Protein AF-A0A6A6NBY1-F1 (afdb_monomer)

Radius of gyration: 22.04 Å; Cα contacts (8 Å, |Δi|>4): 218; chains: 1; bounding box: 54×47×71 Å

Foldseek 3Di:
DDDPPDWDFPDDDLPAWTATPVRDIDGDPADSDDDDADCPPQKDKDKDQLDVVVSKIKMKIAGPPDDPPDDFAEDEDEDDDLQADDDCPYRVNNNVLVVCCVVRNHIYIYIDWHGPDVDDPPRRVVRSVSVVVSVVVVVVVVVPPDDDDDDDDDPPDPPPPPDDPCPSVVVVCPPNVVVVVVPVPPPDDDDDDDDDDDDD

Structure (mmCIF, N/CA/C/O backbone):
data_AF-A0A6A6NBY1-F1
#
_entry.id   AF-A0A6A6NBY1-F1
#
loop_
_atom_site.group_PDB
_atom_site.id
_atom_site.type_symbol
_atom_site.label_atom_id
_atom_site.label_alt_id
_atom_site.label_comp_id
_atom_site.label_asym_id
_atom_site.label_entity_id
_atom_site.label_seq_id
_atom_site.pdbx_PDB_ins_code
_atom_site.Cartn_x
_atom_site.Cartn_y
_atom_site.Cartn_z
_atom_site.occupancy
_atom_site.B_iso_or_equiv
_atom_site.auth_seq_id
_atom_site.auth_comp_id
_atom_site.auth_asym_id
_atom_site.auth_atom_id
_atom_site.pdbx_PDB_model_num
ATOM 1 N N . MET A 1 1 ? 34.344 -0.432 -30.408 1.00 43.75 1 MET A N 1
ATOM 2 C CA . MET A 1 1 ? 33.601 0.377 -29.421 1.00 43.75 1 MET A CA 1
ATOM 3 C C . MET A 1 1 ? 32.127 0.223 -29.745 1.00 43.75 1 MET A C 1
ATOM 5 O O . MET A 1 1 ? 31.709 0.681 -30.798 1.00 43.75 1 MET A O 1
ATOM 9 N N . SER A 1 2 ? 31.372 -0.535 -28.949 1.00 57.12 2 SER A N 1
ATOM 10 C CA . SER A 1 2 ? 29.931 -0.699 -29.166 1.00 57.12 2 SER A CA 1
ATOM 11 C C . SER A 1 2 ? 29.234 0.597 -28.764 1.00 57.12 2 SER A C 1
ATOM 13 O O . SER A 1 2 ? 29.232 0.946 -27.585 1.00 57.12 2 SER A O 1
ATOM 15 N N . HIS A 1 3 ? 28.669 1.327 -29.723 1.00 57.44 3 HIS A N 1
ATOM 16 C CA . HIS A 1 3 ? 27.740 2.405 -29.406 1.00 57.44 3 HIS A CA 1
ATOM 17 C C . HIS A 1 3 ? 26.515 1.780 -28.734 1.00 57.44 3 HIS A C 1
ATOM 19 O O . HIS A 1 3 ? 25.719 1.121 -29.400 1.00 57.44 3 HIS A O 1
ATOM 25 N N . SER A 1 4 ? 26.386 1.922 -27.412 1.00 68.44 4 SER A N 1
ATOM 26 C CA . SER A 1 4 ? 25.133 1.593 -26.738 1.00 68.44 4 SER A CA 1
ATOM 27 C C . SER A 1 4 ? 24.089 2.579 -27.249 1.00 68.44 4 SER A C 1
ATOM 29 O O . SER A 1 4 ? 24.208 3.783 -27.007 1.00 68.44 4 SER A O 1
ATOM 31 N N . ALA A 1 5 ? 23.118 2.085 -28.013 1.00 81.50 5 ALA A N 1
ATOM 32 C CA . ALA A 1 5 ? 21.982 2.888 -28.436 1.00 81.50 5 ALA A CA 1
ATOM 33 C C . ALA A 1 5 ? 21.302 3.504 -27.204 1.00 81.50 5 ALA A C 1
ATOM 35 O O . ALA A 1 5 ? 21.263 2.883 -26.139 1.00 81.50 5 ALA A O 1
ATOM 36 N N . THR A 1 6 ? 20.785 4.723 -27.343 1.00 88.19 6 THR A N 1
ATOM 37 C CA . THR A 1 6 ? 19.960 5.347 -26.308 1.00 88.19 6 THR A CA 1
ATOM 38 C C . THR A 1 6 ? 18.791 4.420 -25.957 1.00 88.19 6 THR A C 1
ATOM 40 O O . THR A 1 6 ? 18.143 3.915 -26.881 1.00 88.19 6 THR A O 1
ATOM 43 N N . PRO A 1 7 ? 18.514 4.178 -24.660 1.00 92.12 7 PRO A N 1
ATOM 44 C CA . PRO A 1 7 ? 17.400 3.329 -24.262 1.00 92.12 7 PRO A CA 1
ATOM 45 C C . PRO A 1 7 ? 16.083 3.854 -24.836 1.00 92.12 7 PRO A C 1
ATOM 47 O O . PRO A 1 7 ? 15.804 5.052 -24.769 1.00 92.12 7 PRO A O 1
ATOM 50 N N . TYR A 1 8 ? 15.278 2.960 -25.404 1.00 91.81 8 TYR A N 1
ATOM 51 C CA . TYR A 1 8 ? 13.946 3.278 -25.918 1.00 91.81 8 TYR A CA 1
ATOM 52 C C . TYR A 1 8 ? 12.876 2.563 -25.095 1.00 91.81 8 TYR A C 1
ATOM 54 O O . TYR A 1 8 ? 13.148 1.543 -24.464 1.00 91.81 8 TYR A O 1
ATOM 62 N N . GLU A 1 9 ? 11.667 3.116 -25.065 1.00 93.38 9 GLU A N 1
ATOM 63 C CA . GLU A 1 9 ? 10.538 2.525 -24.345 1.00 93.38 9 GLU A CA 1
ATOM 64 C C . GLU A 1 9 ? 10.135 1.195 -25.002 1.00 93.38 9 GLU A C 1
ATOM 66 O O . GLU A 1 9 ? 9.876 1.144 -26.205 1.00 93.38 9 GLU A O 1
ATOM 71 N N . VAL A 1 10 ? 10.115 0.116 -24.217 1.00 92.38 10 VAL A N 1
ATOM 72 C CA . VAL A 1 10 ? 9.702 -1.227 -24.661 1.00 92.38 10 VAL A CA 1
ATOM 73 C C . VAL A 1 10 ? 8.326 -1.622 -24.139 1.00 92.38 10 VAL A C 1
ATOM 75 O O . VAL A 1 10 ? 7.684 -2.486 -24.731 1.00 92.38 10 VAL A O 1
ATOM 78 N N . ASP A 1 11 ? 7.880 -1.013 -23.039 1.00 87.44 11 ASP A N 1
ATOM 79 C CA . ASP A 1 11 ? 6.545 -1.220 -22.484 1.00 87.44 11 ASP A CA 1
ATOM 80 C C . ASP A 1 11 ? 6.081 0.021 -21.710 1.00 87.44 11 ASP A C 1
ATOM 82 O O . ASP A 1 11 ? 6.882 0.745 -21.110 1.00 87.44 11 ASP A O 1
ATOM 86 N N . GLU A 1 12 ? 4.771 0.231 -21.701 1.00 88.88 12 GLU A N 1
ATOM 87 C CA . GLU A 1 12 ? 4.082 1.368 -21.098 1.00 88.88 12 GLU A CA 1
ATOM 88 C C . GLU A 1 12 ? 2.825 0.835 -20.410 1.00 88.88 12 GLU A C 1
ATOM 90 O O . GLU A 1 12 ? 2.031 0.100 -21.001 1.00 88.88 12 GLU A O 1
ATOM 95 N N . CYS A 1 13 ? 2.623 1.203 -19.149 1.00 79.50 13 CYS A N 1
ATOM 96 C CA . CYS A 1 13 ? 1.404 0.873 -18.434 1.00 79.50 13 CYS A CA 1
ATOM 97 C C . CYS A 1 13 ? 0.726 2.130 -17.888 1.00 79.50 13 CYS A C 1
ATOM 99 O O . CYS A 1 13 ? 1.043 2.621 -16.800 1.00 79.50 13 CYS A O 1
ATOM 101 N N . ARG A 1 14 ? -0.308 2.571 -18.617 1.00 75.81 14 ARG A N 1
ATOM 102 C CA . ARG A 1 14 ? -1.330 3.533 -18.170 1.00 75.81 14 ARG A CA 1
ATOM 103 C C . ARG A 1 14 ? -0.777 4.910 -17.784 1.00 75.81 14 ARG A C 1
ATOM 105 O O . ARG A 1 14 ? -1.356 5.580 -16.946 1.00 75.81 14 ARG A O 1
ATOM 112 N N . GLY A 1 15 ? 0.327 5.346 -18.356 1.00 84.19 15 GLY A N 1
ATOM 113 C CA . GLY A 1 15 ? 1.022 6.596 -18.060 1.00 84.19 15 GLY A CA 1
ATOM 114 C C . GLY A 1 15 ? 1.779 6.618 -16.730 1.00 84.19 15 GLY A C 1
ATOM 115 O O . GLY A 1 15 ? 2.273 7.676 -16.349 1.00 84.19 15 GLY A O 1
ATOM 116 N N . VAL A 1 16 ? 1.865 5.497 -16.004 1.00 86.06 16 VAL A N 1
ATOM 117 C CA . VAL A 1 16 ? 2.428 5.455 -14.636 1.00 86.06 16 VAL A CA 1
ATOM 118 C C . VAL A 1 16 ? 3.640 4.549 -14.485 1.00 86.06 16 VAL A C 1
ATOM 120 O O . VAL A 1 16 ? 4.320 4.619 -13.462 1.00 86.06 16 VAL A O 1
ATOM 123 N N . LEU A 1 17 ? 3.929 3.726 -15.487 1.00 88.75 17 LEU A N 1
ATOM 124 C CA . LEU A 1 17 ? 5.100 2.864 -15.526 1.00 88.75 17 LEU A CA 1
ATOM 125 C C . LEU A 1 17 ? 5.601 2.785 -16.963 1.00 88.75 17 LEU A C 1
ATOM 127 O O . LEU A 1 17 ? 4.833 2.458 -17.863 1.00 88.75 17 LEU A O 1
ATOM 131 N N . ARG A 1 18 ? 6.892 3.036 -17.153 1.00 91.50 18 ARG A N 1
ATOM 132 C CA . ARG A 1 18 ? 7.597 2.817 -18.417 1.00 91.50 18 ARG A CA 1
ATOM 133 C C . ARG A 1 18 ? 8.768 1.890 -18.176 1.00 91.50 18 ARG A C 1
ATOM 135 O O . ARG A 1 18 ? 9.491 2.063 -17.194 1.00 91.50 18 ARG A O 1
ATOM 142 N N . VAL A 1 19 ? 8.952 0.937 -19.077 1.00 89.94 19 VAL A N 1
ATOM 143 C CA . VAL A 1 19 ? 10.106 0.038 -19.096 1.00 89.94 19 VAL A CA 1
ATOM 144 C C . VAL A 1 19 ? 10.932 0.371 -20.327 1.00 89.94 19 VAL A C 1
ATOM 146 O O . VAL A 1 19 ? 10.388 0.475 -21.426 1.00 89.94 19 VAL A O 1
ATOM 149 N N . TYR A 1 20 ? 12.238 0.535 -20.151 1.00 92.19 20 TYR A N 1
ATOM 150 C CA . TYR A 1 20 ? 13.166 0.848 -21.232 1.00 92.19 20 TYR A CA 1
ATOM 151 C C . TYR A 1 20 ? 13.957 -0.387 -21.673 1.00 92.19 20 TYR A C 1
ATOM 153 O O . TYR A 1 20 ? 14.071 -1.380 -20.953 1.00 92.19 20 TYR A O 1
ATOM 161 N N . SER A 1 21 ? 14.510 -0.332 -22.883 1.00 91.44 21 SER A N 1
ATOM 162 C CA . SER A 1 21 ? 15.226 -1.436 -23.531 1.00 91.44 21 SER A CA 1
ATOM 163 C C . SER A 1 21 ? 16.483 -1.900 -22.791 1.00 91.44 21 SER A C 1
ATOM 165 O O . SER A 1 21 ? 16.953 -3.009 -23.023 1.00 91.44 21 SER A O 1
ATOM 167 N N . ASP A 1 22 ? 17.041 -1.061 -21.919 1.00 90.62 22 ASP A N 1
ATOM 168 C CA . ASP A 1 22 ? 18.173 -1.384 -21.044 1.00 90.62 22 ASP A CA 1
ATOM 169 C C . ASP A 1 22 ? 17.745 -2.002 -19.698 1.00 90.62 22 ASP A C 1
ATOM 171 O O . ASP A 1 22 ? 18.587 -2.307 -18.857 1.00 90.62 22 ASP A O 1
ATOM 175 N N . GLY A 1 23 ? 16.439 -2.199 -19.490 1.00 86.00 23 GLY A N 1
ATOM 176 C CA . GLY A 1 23 ? 15.857 -2.704 -18.250 1.00 86.00 23 GLY A CA 1
ATOM 177 C C . GLY A 1 23 ? 15.619 -1.633 -17.185 1.00 86.00 23 GLY A C 1
ATOM 178 O O . GLY A 1 23 ? 15.082 -1.967 -16.127 1.00 86.00 23 GLY A O 1
ATOM 179 N N . SER A 1 24 ? 15.979 -0.369 -17.441 1.00 89.19 24 SER A N 1
ATOM 180 C CA . SER A 1 24 ? 15.647 0.741 -16.549 1.00 89.19 24 SER A CA 1
ATOM 181 C C . SER A 1 24 ? 14.150 1.043 -16.575 1.00 89.19 24 SER A C 1
ATOM 183 O O . SER A 1 24 ? 13.422 0.678 -17.506 1.00 89.19 24 SER A O 1
ATOM 185 N N . ILE A 1 25 ? 13.669 1.667 -15.500 1.00 90.56 25 ILE A N 1
ATOM 186 C CA . ILE A 1 25 ? 12.242 1.861 -15.260 1.00 90.56 25 ILE A CA 1
ATOM 187 C C . ILE A 1 25 ? 11.990 3.255 -14.751 1.00 90.56 25 ILE A C 1
ATOM 189 O O . ILE A 1 25 ? 12.702 3.769 -13.891 1.00 90.56 25 ILE A O 1
ATOM 193 N N . TRP A 1 26 ? 10.918 3.838 -15.262 1.00 92.44 26 TRP A N 1
ATOM 194 C CA . TRP A 1 26 ? 10.371 5.072 -14.746 1.00 92.44 26 TRP A CA 1
ATOM 195 C C . TRP A 1 26 ? 8.983 4.806 -14.169 1.00 92.44 26 TRP A C 1
ATOM 197 O O . TRP A 1 26 ? 8.154 4.155 -14.808 1.00 92.44 26 TRP A O 1
ATOM 207 N N . ARG A 1 27 ? 8.724 5.318 -12.961 1.00 91.38 27 ARG A N 1
ATOM 208 C CA . ARG A 1 27 ? 7.404 5.291 -12.322 1.00 91.38 27 ARG A CA 1
ATOM 209 C C . ARG A 1 27 ? 6.934 6.698 -12.004 1.00 91.38 27 ARG A C 1
ATOM 211 O O . ARG A 1 27 ? 7.700 7.514 -11.497 1.00 91.38 27 ARG A O 1
ATOM 218 N N . SER A 1 28 ? 5.650 6.935 -12.237 1.00 89.25 28 SER A N 1
ATOM 219 C CA . SER A 1 28 ? 4.972 8.130 -11.748 1.00 89.25 28 SER A CA 1
ATOM 220 C C . SER A 1 28 ? 4.774 8.043 -10.234 1.00 89.25 28 SER A C 1
ATOM 222 O O . SER A 1 28 ? 4.440 6.983 -9.701 1.00 89.25 28 SER A O 1
ATOM 224 N N . THR A 1 29 ? 4.927 9.172 -9.543 1.00 86.69 29 THR A N 1
ATOM 225 C CA . THR A 1 29 ? 4.531 9.308 -8.133 1.00 86.69 29 THR A CA 1
ATOM 226 C C . THR A 1 29 ? 3.012 9.400 -7.975 1.00 86.69 29 THR A C 1
ATOM 228 O O . THR A 1 29 ? 2.481 9.035 -6.930 1.00 86.69 29 THR A O 1
ATOM 231 N N . GLU A 1 30 ? 2.318 9.830 -9.029 1.00 87.38 30 GLU A N 1
ATOM 232 C CA . GLU A 1 30 ? 0.871 10.038 -9.076 1.00 87.38 30 GLU A CA 1
ATOM 233 C C . GLU A 1 30 ? 0.159 8.928 -9.866 1.00 87.38 30 GLU A C 1
ATOM 235 O O . GLU A 1 30 ? 0.734 8.394 -10.825 1.00 87.38 30 GLU A O 1
ATOM 240 N N . PRO A 1 31 ? -1.104 8.601 -9.529 1.00 85.88 31 PRO A N 1
ATOM 241 C CA . PRO A 1 31 ? -1.916 7.685 -10.320 1.00 85.88 31 PRO A CA 1
ATOM 242 C C . PRO A 1 31 ? -2.211 8.235 -11.722 1.00 85.88 31 PRO A C 1
ATOM 244 O O . PRO A 1 31 ? -2.162 9.435 -11.986 1.00 85.88 31 PRO A O 1
ATOM 247 N N . SER A 1 32 ? -2.604 7.337 -12.626 1.00 82.12 32 SER A N 1
ATOM 248 C CA . SER A 1 32 ? -2.901 7.671 -14.024 1.00 82.12 32 SER A CA 1
ATOM 249 C C . SER A 1 32 ? -4.177 8.484 -14.217 1.00 82.12 32 SER A C 1
ATOM 251 O O . SER A 1 32 ? -4.393 9.094 -15.263 1.00 82.12 32 SER A O 1
ATOM 253 N N . PHE A 1 33 ? -5.042 8.476 -13.211 1.00 80.94 33 PHE A N 1
ATOM 254 C CA . PHE A 1 33 ? -6.302 9.192 -13.188 1.00 80.94 33 PHE A CA 1
ATOM 255 C C . PHE A 1 33 ? -6.289 10.172 -12.016 1.00 80.94 33 PHE A C 1
ATOM 257 O O . PHE A 1 33 ? -5.875 9.842 -10.905 1.00 80.94 33 PHE A O 1
ATOM 264 N N . LYS A 1 34 ? -6.760 11.396 -12.259 1.00 84.69 34 LYS A N 1
ATOM 265 C CA . LYS A 1 34 ? -6.858 12.422 -11.219 1.00 84.69 34 LYS A CA 1
ATOM 266 C C . LYS A 1 34 ? -8.093 12.156 -10.369 1.00 84.69 34 LYS A C 1
ATOM 268 O O . LYS A 1 34 ? -9.212 12.361 -10.828 1.00 84.69 34 LYS A O 1
ATOM 273 N N . VAL A 1 35 ? -7.878 11.704 -9.140 1.00 86.88 35 VAL A N 1
ATOM 274 C CA . VAL A 1 35 ? -8.923 11.553 -8.124 1.00 86.88 35 VAL A CA 1
ATOM 275 C C . VAL A 1 35 ? -8.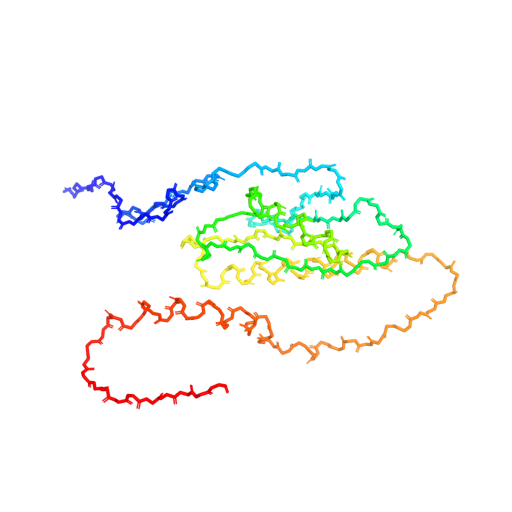540 12.433 -6.937 1.00 86.88 35 VAL A C 1
ATOM 277 O O . VAL A 1 35 ? -7.436 12.270 -6.419 1.00 86.88 35 VAL A O 1
ATOM 280 N N . PRO A 1 36 ? -9.396 13.379 -6.514 1.00 92.88 36 PRO A N 1
ATOM 281 C CA . PRO A 1 36 ? -9.145 14.136 -5.297 1.00 92.88 36 PRO A CA 1
ATOM 282 C C . PRO A 1 36 ? -9.268 13.221 -4.074 1.00 92.88 36 PRO A C 1
ATOM 284 O O . PRO A 1 36 ? -10.036 12.259 -4.076 1.00 92.88 36 PRO A O 1
ATOM 287 N N . VAL A 1 37 ? -8.525 13.529 -3.014 1.00 94.12 37 VAL A N 1
ATOM 288 C CA . VAL A 1 37 ? -8.726 12.885 -1.712 1.00 94.12 37 VAL A CA 1
ATOM 289 C C . VAL A 1 37 ? -9.970 13.487 -1.057 1.00 94.12 37 VAL A C 1
ATOM 291 O O . VAL A 1 37 ? -10.112 14.707 -0.996 1.00 94.12 37 VAL A O 1
ATOM 294 N N . HIS A 1 38 ? -10.869 12.632 -0.581 1.00 93.00 38 HIS A N 1
ATOM 295 C CA . HIS A 1 38 ? -12.092 13.011 0.123 1.00 93.00 38 HIS A CA 1
ATOM 296 C C . HIS A 1 38 ? -11.901 12.799 1.626 1.00 93.00 38 HIS A C 1
ATOM 298 O O . HIS A 1 38 ? -12.400 11.826 2.184 1.00 93.00 38 HIS A O 1
ATOM 304 N N . ASP A 1 39 ? -11.126 13.680 2.256 1.00 94.75 39 ASP A N 1
ATOM 305 C CA . ASP A 1 39 ? -10.904 13.671 3.704 1.00 94.75 39 ASP A CA 1
ATOM 306 C C . ASP A 1 39 ? -11.780 14.743 4.364 1.00 94.75 39 ASP A C 1
ATOM 308 O O . ASP A 1 39 ? -11.526 15.940 4.227 1.00 94.75 39 ASP A O 1
ATOM 312 N N . ASP A 1 40 ? -12.847 14.311 5.030 1.00 95.50 40 ASP A N 1
ATOM 313 C CA . ASP A 1 40 ? -13.761 15.163 5.797 1.00 95.50 40 ASP A CA 1
ATOM 314 C C . ASP A 1 40 ? -13.476 15.119 7.311 1.00 95.50 40 ASP A C 1
ATOM 316 O O . ASP A 1 40 ? -14.247 15.657 8.106 1.00 95.50 40 ASP A O 1
ATOM 320 N N . GLY A 1 41 ? -12.378 14.472 7.725 1.00 95.38 41 GLY A N 1
ATOM 321 C CA . GLY A 1 41 ? -12.007 14.293 9.127 1.00 95.38 41 GLY A CA 1
ATOM 322 C C . GLY A 1 41 ? -12.795 13.211 9.872 1.00 95.38 41 GLY A C 1
ATOM 323 O O . GLY A 1 41 ? -12.546 12.991 11.057 1.00 95.38 41 GLY A O 1
ATOM 324 N N . SER A 1 42 ? -13.712 12.493 9.212 1.00 94.88 42 SER A N 1
ATOM 325 C CA . SER A 1 42 ? -14.434 11.364 9.822 1.00 94.88 42 SER A CA 1
ATOM 326 C C . SER A 1 42 ? -13.534 10.154 10.111 1.00 94.88 42 SER A C 1
ATOM 328 O O . SER A 1 42 ? -13.875 9.301 10.938 1.00 94.88 42 SER A O 1
ATOM 330 N N . VAL A 1 43 ? -12.361 10.092 9.471 1.00 96.25 43 VAL A N 1
ATOM 331 C CA . VAL A 1 43 ? -11.349 9.050 9.652 1.00 96.25 43 VAL A CA 1
ATOM 332 C C . VAL A 1 43 ? -10.013 9.685 10.020 1.00 96.25 43 VAL A C 1
ATOM 334 O O . VAL A 1 43 ? -9.433 10.446 9.254 1.00 96.25 43 VAL A O 1
ATOM 337 N N . LEU A 1 44 ? -9.484 9.311 11.182 1.00 95.19 44 LEU A N 1
ATOM 338 C CA . LEU A 1 44 ? -8.125 9.654 11.586 1.00 95.19 44 LEU A CA 1
ATOM 339 C C . LEU A 1 44 ? -7.147 8.695 10.916 1.00 95.19 44 LEU A C 1
ATOM 341 O O . LEU A 1 44 ? -7.396 7.487 10.875 1.00 95.19 44 LEU A O 1
ATOM 345 N N . TRP A 1 45 ? -6.015 9.204 10.440 1.00 97.12 45 TRP A N 1
ATOM 346 C CA . TRP A 1 45 ? -4.990 8.369 9.829 1.00 97.12 45 TRP A CA 1
ATOM 347 C C . TRP A 1 45 ? -3.576 8.849 10.142 1.00 97.12 45 TRP A C 1
ATOM 349 O O . TRP A 1 45 ? -3.344 10.027 10.408 1.00 97.12 45 TRP A O 1
ATOM 359 N N . LYS A 1 46 ? -2.620 7.916 10.134 1.00 94.69 46 LYS A N 1
ATOM 360 C CA . LYS A 1 46 ? -1.190 8.207 10.310 1.00 94.69 46 LYS A CA 1
ATOM 361 C C . LYS A 1 46 ? -0.322 7.204 9.564 1.00 94.69 46 LYS A C 1
ATOM 363 O O . LYS A 1 46 ? -0.703 6.042 9.425 1.00 94.69 46 LYS A O 1
ATOM 368 N N . ASP A 1 47 ? 0.848 7.656 9.131 1.00 96.69 47 ASP A N 1
ATOM 369 C CA . ASP A 1 47 ? 1.877 6.807 8.535 1.00 96.69 47 ASP A CA 1
ATOM 370 C C . ASP A 1 47 ? 2.894 6.344 9.578 1.00 96.69 47 ASP A C 1
ATOM 372 O O . ASP A 1 47 ? 3.243 7.087 10.497 1.00 96.69 47 ASP A O 1
ATOM 376 N N . ILE A 1 48 ? 3.370 5.111 9.422 1.00 95.44 48 ILE A N 1
ATOM 377 C CA . ILE A 1 48 ? 4.373 4.487 10.283 1.00 95.44 48 ILE A CA 1
ATOM 378 C C . ILE A 1 48 ? 5.373 3.731 9.414 1.00 95.44 48 ILE A C 1
ATOM 380 O O . ILE A 1 48 ? 4.977 3.007 8.504 1.00 95.44 48 ILE A O 1
ATOM 384 N N . ILE A 1 49 ? 6.660 3.849 9.733 1.00 96.56 49 ILE A N 1
ATOM 385 C CA . ILE A 1 49 ? 7.708 2.994 9.166 1.00 96.56 49 ILE A CA 1
ATOM 386 C C . ILE A 1 49 ? 7.684 1.663 9.915 1.00 96.56 49 ILE A C 1
ATOM 388 O O . ILE A 1 49 ? 7.967 1.634 11.112 1.00 96.56 49 ILE A O 1
ATOM 392 N N . PHE A 1 50 ? 7.350 0.574 9.224 1.00 94.94 50 PHE A N 1
ATOM 393 C CA . PHE A 1 50 ? 7.329 -0.763 9.830 1.00 94.94 50 PHE A CA 1
ATOM 394 C C . PHE A 1 50 ? 8.578 -1.584 9.492 1.00 94.94 50 PHE A C 1
ATOM 396 O O . PHE A 1 50 ? 8.935 -2.483 10.249 1.00 94.94 50 PHE A O 1
ATOM 403 N N . ASP A 1 51 ? 9.260 -1.249 8.394 1.00 96.44 51 ASP A N 1
ATOM 404 C CA . ASP A 1 51 ? 10.554 -1.822 8.031 1.00 96.44 51 ASP A CA 1
ATOM 405 C C . ASP A 1 51 ? 11.519 -0.714 7.569 1.00 96.44 51 ASP A C 1
ATOM 407 O O . ASP A 1 51 ? 11.492 -0.296 6.406 1.00 96.44 51 ASP A O 1
ATOM 411 N N . PRO A 1 52 ? 12.386 -0.220 8.472 1.00 95.00 52 PRO A N 1
ATOM 412 C CA . PRO A 1 52 ? 13.375 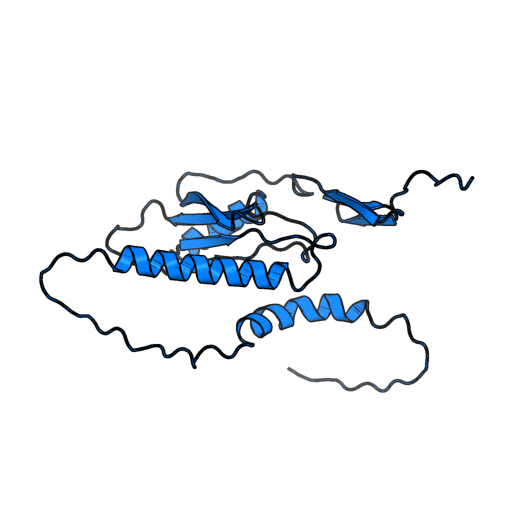0.800 8.142 1.00 95.00 52 PRO A CA 1
ATOM 413 C C . PRO A 1 52 ? 14.421 0.343 7.119 1.00 95.00 52 PRO A C 1
ATOM 415 O O . PRO A 1 52 ? 14.990 1.189 6.436 1.00 95.00 52 PRO A O 1
ATOM 418 N N . VAL A 1 53 ? 14.683 -0.966 6.997 1.00 95.88 53 VAL A N 1
ATOM 419 C CA . VAL A 1 53 ? 15.740 -1.496 6.118 1.00 95.88 53 VAL A CA 1
ATOM 420 C C . VAL A 1 53 ? 15.365 -1.300 4.655 1.00 95.88 53 VAL A C 1
ATOM 422 O O . VAL A 1 53 ? 16.176 -0.820 3.867 1.00 95.88 53 VAL A O 1
ATOM 425 N N . ASN A 1 54 ? 14.120 -1.619 4.302 1.00 94.94 54 ASN A N 1
ATOM 426 C CA . ASN A 1 54 ? 13.590 -1.415 2.954 1.00 94.94 54 ASN A CA 1
ATOM 427 C C . ASN A 1 54 ? 12.817 -0.092 2.809 1.00 94.94 54 ASN A C 1
ATOM 429 O O . ASN A 1 54 ? 12.215 0.147 1.763 1.00 94.94 54 ASN A O 1
ATOM 433 N N . ASN A 1 55 ? 12.829 0.760 3.844 1.00 96.38 55 ASN A N 1
ATOM 434 C CA . ASN A 1 55 ? 12.042 1.992 3.929 1.00 96.38 55 ASN A CA 1
ATOM 435 C C . ASN A 1 55 ? 10.559 1.752 3.581 1.00 96.38 55 ASN A C 1
ATOM 437 O O . ASN A 1 55 ? 9.972 2.475 2.774 1.00 96.38 55 ASN A O 1
ATOM 441 N N . LEU A 1 56 ? 9.962 0.711 4.167 1.00 97.19 56 LEU A N 1
ATOM 442 C CA . LEU A 1 56 ? 8.552 0.389 3.970 1.00 97.19 56 LEU A CA 1
ATOM 443 C C . LEU A 1 56 ? 7.697 0.992 5.075 1.00 97.19 56 LEU A C 1
ATOM 445 O O . LEU A 1 56 ? 7.993 0.917 6.274 1.00 97.19 56 LEU A O 1
ATOM 449 N N . HIS A 1 57 ? 6.602 1.590 4.630 1.00 98.00 57 HIS A N 1
ATOM 450 C CA . HIS A 1 57 ? 5.656 2.302 5.466 1.00 98.00 57 HIS A CA 1
ATOM 451 C C 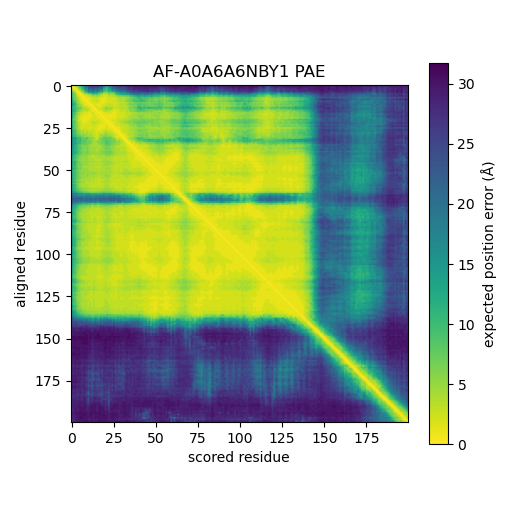. HIS A 1 57 ? 4.306 1.614 5.403 1.00 98.00 57 HIS A C 1
ATOM 453 O O . HIS A 1 57 ? 3.962 0.962 4.424 1.00 98.00 57 HIS A O 1
ATOM 459 N N . LEU A 1 58 ? 3.506 1.809 6.435 1.00 96.19 58 LEU A N 1
ATOM 460 C CA . LEU A 1 58 ? 2.091 1.494 6.423 1.00 96.19 58 LEU A CA 1
ATOM 461 C C . LEU A 1 58 ? 1.300 2.706 6.878 1.00 96.19 58 LEU A C 1
ATOM 463 O O . LEU A 1 58 ? 1.813 3.567 7.593 1.00 96.19 58 LEU A O 1
ATOM 467 N N . ARG A 1 59 ? 0.041 2.762 6.461 1.00 97.81 59 ARG A N 1
ATOM 468 C CA . ARG A 1 59 ? -0.918 3.747 6.937 1.00 97.81 59 ARG A CA 1
ATOM 469 C C . ARG A 1 59 ? -1.972 3.065 7.785 1.00 97.81 59 ARG A C 1
ATOM 471 O O . ARG A 1 59 ? -2.568 2.075 7.358 1.00 97.81 59 ARG A O 1
ATOM 478 N N . LEU A 1 60 ? -2.195 3.608 8.974 1.00 95.44 60 LEU A N 1
ATOM 479 C CA . LEU A 1 60 ? -3.298 3.228 9.845 1.00 95.44 60 LEU A CA 1
ATOM 480 C C . LEU A 1 60 ? -4.454 4.198 9.646 1.00 95.44 60 LEU A C 1
ATOM 482 O O . LEU A 1 60 ? -4.221 5.401 9.545 1.00 95.44 60 LEU A O 1
ATOM 486 N N . TYR A 1 61 ? -5.675 3.678 9.653 1.00 95.38 61 TYR A N 1
ATOM 487 C CA . TYR A 1 61 ? -6.915 4.447 9.613 1.00 95.38 61 TYR A CA 1
ATOM 488 C C . TYR A 1 61 ? -7.828 3.999 10.748 1.00 95.38 61 TYR A C 1
ATOM 490 O O . TYR A 1 61 ? -7.917 2.804 11.020 1.00 95.38 61 TYR A O 1
ATOM 498 N N . LYS A 1 62 ? -8.525 4.935 11.388 1.00 93.12 62 LYS A N 1
ATOM 499 C CA . LYS A 1 62 ? -9.454 4.671 12.492 1.00 93.12 62 LYS A CA 1
ATOM 500 C C . LYS A 1 62 ? -10.645 5.634 12.417 1.00 93.12 62 LYS A C 1
ATOM 502 O O . LYS A 1 62 ? -10.422 6.816 12.149 1.00 93.12 62 LYS A O 1
ATOM 507 N N . PRO A 1 63 ? -11.883 5.195 12.706 1.00 95.06 63 PRO A N 1
ATOM 508 C CA . PRO A 1 63 ? -13.021 6.106 12.791 1.00 95.06 63 PRO A CA 1
ATOM 509 C C . PRO A 1 63 ? -12.786 7.169 13.873 1.00 95.06 63 PRO A C 1
ATOM 511 O O . PRO A 1 63 ? -12.417 6.838 15.003 1.00 95.06 63 PRO A O 1
ATOM 514 N N . ALA A 1 64 ? -13.008 8.445 13.553 1.00 91.50 64 ALA A N 1
ATOM 515 C CA . ALA A 1 64 ? -12.767 9.546 14.489 1.00 91.50 64 ALA A CA 1
ATOM 516 C C . ALA A 1 64 ? -13.677 9.478 15.728 1.00 91.50 64 ALA A C 1
ATOM 518 O O . ALA A 1 64 ? -13.248 9.797 16.834 1.00 91.50 64 ALA A O 1
ATOM 519 N N . PHE A 1 65 ? -14.912 8.999 15.553 1.00 84.12 65 PHE A N 1
ATOM 520 C CA . PHE A 1 65 ? -15.949 8.986 16.590 1.00 84.12 65 PHE A CA 1
ATOM 521 C C . PHE A 1 65 ? -16.128 7.633 17.300 1.00 84.12 65 PHE A C 1
ATOM 523 O O . PHE A 1 65 ? -17.153 7.403 17.937 1.00 84.12 65 PHE A O 1
ATOM 530 N N . SER A 1 66 ? -15.156 6.719 17.223 1.00 75.62 66 SER A N 1
ATOM 531 C CA . SER A 1 66 ? -15.226 5.462 17.983 1.00 75.62 66 SER A CA 1
ATOM 532 C C . SER A 1 66 ? -14.975 5.711 19.480 1.00 75.62 66 SER A C 1
ATOM 534 O O . SER A 1 66 ? -13.962 6.333 19.821 1.00 75.62 66 SER A O 1
ATOM 536 N N . SER A 1 67 ? -15.816 5.174 20.369 1.00 72.44 67 SER A N 1
ATOM 537 C CA . SER A 1 67 ? -15.580 5.184 21.820 1.00 72.44 67 SER A CA 1
ATOM 538 C C . SER A 1 67 ? -14.260 4.499 22.178 1.00 72.44 67 SER A C 1
ATOM 540 O O . SER A 1 67 ? -13.947 3.427 21.662 1.00 72.44 67 SER A O 1
ATOM 542 N N . SER A 1 68 ? -13.493 5.091 23.098 1.00 67.81 68 SER A N 1
ATOM 543 C CA . SER A 1 68 ? -12.206 4.546 23.565 1.00 67.81 68 SER A CA 1
ATOM 544 C C . SER A 1 68 ? -12.325 3.172 24.234 1.00 67.81 68 SER A C 1
ATOM 546 O O . SER A 1 68 ? -11.344 2.441 24.299 1.00 67.81 68 SER A O 1
ATOM 548 N N . SER A 1 69 ? -13.519 2.801 24.701 1.00 67.75 69 SER A N 1
ATOM 549 C CA . SER A 1 69 ? -13.809 1.519 25.347 1.00 67.75 69 SER A CA 1
ATOM 550 C C . SER A 1 69 ? -14.116 0.374 24.376 1.00 67.75 69 SER A C 1
ATOM 552 O O . SER A 1 69 ? -14.198 -0.777 24.804 1.00 67.75 69 SER A O 1
ATOM 554 N N . THR A 1 70 ? -14.295 0.649 23.081 1.00 75.44 70 THR A N 1
ATOM 555 C CA . THR A 1 70 ? -14.681 -0.372 22.100 1.00 75.44 70 THR A CA 1
ATOM 556 C C . THR A 1 70 ? -13.472 -0.815 21.291 1.00 75.44 70 THR A C 1
ATOM 558 O O . THR A 1 70 ? -12.907 -0.042 20.518 1.00 75.44 70 THR A O 1
ATOM 561 N N . LYS A 1 71 ? -13.091 -2.089 21.436 1.00 81.94 71 LYS A N 1
ATOM 562 C CA . LYS A 1 71 ? -12.111 -2.720 20.547 1.00 81.94 71 LYS A CA 1
ATOM 563 C C . LYS A 1 71 ? -12.706 -2.803 19.140 1.00 81.94 71 LYS A C 1
ATOM 565 O O . LYS A 1 71 ? -13.784 -3.363 18.961 1.00 81.94 71 LYS A O 1
ATOM 570 N N . LEU A 1 72 ? -12.007 -2.240 18.160 1.00 85.06 72 LEU A N 1
ATOM 571 C CA . LEU A 1 72 ? -12.401 -2.308 16.754 1.00 85.06 72 LEU A CA 1
ATOM 572 C C . LEU A 1 72 ? -11.720 -3.507 16.080 1.00 85.06 72 LEU A C 1
ATOM 574 O O . LEU A 1 72 ? -10.559 -3.790 16.391 1.00 85.06 72 LEU A O 1
ATOM 578 N N . PRO A 1 73 ? -12.391 -4.198 15.142 1.00 89.44 73 PRO A N 1
ATOM 579 C CA . PRO A 1 73 ? -11.724 -5.181 14.303 1.00 89.44 73 PRO A CA 1
ATOM 580 C C . PRO A 1 73 ? -10.648 -4.507 13.447 1.00 89.44 73 PRO A C 1
ATOM 582 O O . PRO A 1 73 ? -10.737 -3.319 13.124 1.00 89.44 73 PRO A O 1
ATOM 585 N N . ILE A 1 74 ? -9.642 -5.282 13.049 1.00 89.69 74 ILE A N 1
ATOM 586 C CA . ILE A 1 74 ? -8.597 -4.825 12.135 1.00 89.69 74 ILE A CA 1
ATOM 587 C C . ILE A 1 74 ? -8.845 -5.419 10.751 1.00 89.69 74 ILE A C 1
ATOM 589 O O . ILE A 1 74 ? -9.035 -6.625 10.605 1.00 89.69 74 ILE A O 1
ATOM 593 N N . PHE A 1 75 ? -8.796 -4.571 9.728 1.00 92.12 75 PHE A N 1
ATOM 594 C CA . PHE A 1 75 ? -8.857 -4.965 8.329 1.00 92.12 75 PHE A CA 1
ATOM 595 C C . PHE A 1 75 ? -7.534 -4.632 7.633 1.00 92.12 75 PHE A C 1
ATOM 597 O O . PHE A 1 75 ? -7.101 -3.480 7.596 1.00 92.12 75 PHE A O 1
ATOM 604 N N . TYR A 1 76 ? -6.894 -5.644 7.054 1.00 92.88 76 TYR A N 1
ATOM 605 C CA . TYR A 1 76 ? -5.602 -5.506 6.387 1.00 92.88 76 TYR A CA 1
ATOM 606 C C . TYR A 1 76 ? -5.790 -5.356 4.871 1.00 92.88 76 TYR A C 1
ATOM 608 O O . TYR A 1 76 ? -6.221 -6.291 4.193 1.00 92.88 76 TYR A O 1
ATOM 616 N N . TYR A 1 77 ? -5.490 -4.174 4.334 1.00 95.94 77 TYR A N 1
ATOM 617 C CA . TYR A 1 77 ? -5.704 -3.814 2.934 1.00 95.94 77 TYR A CA 1
ATOM 618 C C . TYR A 1 77 ? -4.378 -3.695 2.179 1.00 95.94 77 TYR A C 1
ATOM 620 O O . TYR A 1 77 ? -3.557 -2.844 2.488 1.00 95.94 77 TYR A O 1
ATOM 628 N N . ILE A 1 78 ? -4.192 -4.502 1.135 1.00 94.44 78 ILE A N 1
ATOM 629 C CA . ILE A 1 78 ? -3.033 -4.408 0.239 1.00 94.44 78 ILE A CA 1
ATOM 630 C C . ILE A 1 78 ? -3.485 -3.728 -1.051 1.00 94.44 78 ILE A C 1
ATOM 632 O O . ILE A 1 78 ? -4.445 -4.177 -1.684 1.00 94.44 78 ILE A O 1
ATOM 636 N N . HIS A 1 79 ? -2.798 -2.657 -1.449 1.00 95.00 79 HIS A N 1
ATOM 637 C CA . HIS A 1 79 ? -3.155 -1.944 -2.670 1.00 95.00 79 HIS A CA 1
ATOM 638 C C . HIS A 1 79 ? -2.954 -2.805 -3.929 1.00 95.00 79 HIS A C 1
ATOM 640 O O . HIS A 1 79 ? -2.226 -3.793 -3.943 1.00 95.00 79 HIS A O 1
ATOM 646 N N . GLY A 1 80 ? -3.655 -2.443 -5.006 1.00 88.81 80 GLY A N 1
ATOM 647 C CA . GLY A 1 80 ? -3.538 -3.112 -6.303 1.00 88.81 80 GLY A CA 1
ATOM 648 C C . GLY A 1 80 ? -2.337 -2.631 -7.124 1.00 88.81 80 GLY A C 1
ATOM 649 O O . GLY A 1 80 ? -1.425 -1.996 -6.610 1.00 88.81 80 GLY A O 1
ATOM 650 N N . GLY A 1 81 ? -2.375 -2.893 -8.436 1.00 88.06 81 GLY A N 1
ATOM 651 C CA . GLY A 1 81 ? -1.339 -2.451 -9.387 1.00 88.06 81 GLY A CA 1
ATOM 652 C C . GLY A 1 81 ? -0.396 -3.558 -9.868 1.00 88.06 81 GLY A C 1
ATOM 653 O O . GLY A 1 81 ? 0.667 -3.281 -10.417 1.00 88.06 81 GLY A O 1
ATOM 654 N N . GLY A 1 82 ? -0.790 -4.823 -9.677 1.00 89.12 82 GLY A N 1
ATOM 655 C CA . GLY A 1 82 ? -0.110 -5.980 -10.269 1.00 89.12 82 GLY A CA 1
ATOM 656 C C . GLY A 1 82 ? 1.329 -6.168 -9.792 1.00 89.12 82 GLY A C 1
ATOM 657 O O . GLY A 1 82 ? 2.136 -6.690 -10.550 1.00 89.12 82 GLY A O 1
ATOM 658 N N . PHE A 1 83 ? 1.641 -5.727 -8.569 1.00 92.31 83 PHE A N 1
ATOM 659 C CA . PHE A 1 83 ? 2.986 -5.700 -7.972 1.00 92.31 83 PHE A CA 1
ATOM 660 C C . PHE A 1 83 ? 3.974 -4.729 -8.590 1.00 92.31 83 PHE A C 1
ATOM 662 O O . PHE A 1 83 ? 5.076 -4.616 -8.075 1.00 92.31 83 PHE A O 1
ATOM 669 N N . CYS A 1 84 ? 3.611 -4.019 -9.652 1.00 90.25 84 CYS A N 1
ATOM 670 C CA . CYS A 1 84 ? 4.548 -3.148 -10.356 1.00 90.25 84 CYS A CA 1
ATOM 671 C C . CYS A 1 84 ? 4.273 -1.661 -10.130 1.00 90.25 84 CYS A C 1
ATOM 673 O O . CYS A 1 84 ? 5.120 -0.827 -10.447 1.00 90.25 84 CYS A O 1
ATOM 675 N N . ILE A 1 85 ? 3.076 -1.324 -9.647 1.00 90.69 85 ILE A N 1
ATOM 676 C CA . ILE A 1 85 ? 2.536 0.035 -9.597 1.00 90.69 85 ILE A CA 1
ATOM 677 C C . ILE A 1 85 ? 1.740 0.207 -8.302 1.00 90.69 85 ILE A C 1
ATOM 679 O O . ILE A 1 85 ? 1.139 -0.750 -7.812 1.00 90.69 85 ILE A O 1
ATOM 683 N N . GLY A 1 86 ? 1.675 1.439 -7.806 1.00 91.06 86 GLY A N 1
ATOM 684 C CA . GLY A 1 86 ? 0.806 1.838 -6.707 1.00 91.06 86 GLY A CA 1
ATOM 685 C C . GLY A 1 86 ? 1.582 2.232 -5.460 1.00 91.06 86 GLY A C 1
ATOM 686 O O . GLY A 1 86 ? 2.796 2.076 -5.387 1.00 91.06 86 GLY A O 1
ATOM 687 N N . SER A 1 87 ? 0.847 2.781 -4.503 1.00 94.12 87 SER A N 1
ATOM 688 C CA . SER A 1 87 ? 1.331 3.156 -3.177 1.00 94.12 87 SER A CA 1
ATOM 689 C C . SER A 1 87 ? 0.130 3.258 -2.237 1.00 94.12 87 SER A C 1
ATOM 691 O O . SER A 1 87 ? -0.983 3.588 -2.677 1.00 94.12 87 SER A O 1
ATOM 693 N N . ARG A 1 88 ? 0.348 3.052 -0.934 1.00 95.00 88 ARG A N 1
ATOM 694 C CA . ARG A 1 88 ? -0.626 3.364 0.125 1.00 95.00 88 ARG A CA 1
ATOM 695 C C . ARG A 1 88 ? -1.093 4.825 0.072 1.00 95.00 88 ARG A C 1
ATOM 697 O O . ARG A 1 88 ? -2.205 5.130 0.491 1.00 95.00 88 ARG A O 1
ATOM 704 N N . THR A 1 89 ? -0.250 5.729 -0.439 1.00 94.88 89 THR A N 1
ATOM 705 C CA . THR A 1 89 ? -0.500 7.179 -0.466 1.00 94.88 89 THR A CA 1
ATOM 706 C C . THR A 1 89 ? -1.315 7.639 -1.669 1.00 94.88 89 THR A C 1
ATOM 708 O O . THR A 1 89 ? -1.701 8.804 -1.727 1.00 94.88 89 THR A O 1
ATOM 711 N N . TRP A 1 90 ? -1.588 6.761 -2.639 1.00 94.50 90 TRP A N 1
ATOM 712 C CA . TRP A 1 90 ? -2.354 7.149 -3.820 1.00 94.50 90 TRP A CA 1
ATOM 713 C C . TRP A 1 90 ? -3.805 7.504 -3.457 1.00 94.50 90 TRP A C 1
ATOM 715 O O . TRP A 1 90 ? -4.441 6.750 -2.711 1.00 94.50 90 TRP A O 1
ATOM 725 N N . PRO A 1 91 ? -4.380 8.589 -4.018 1.00 94.38 91 PRO A N 1
ATOM 726 C CA . PRO A 1 91 ? -5.716 9.065 -3.655 1.00 94.38 91 PRO A CA 1
ATOM 727 C C . PRO A 1 91 ? -6.826 8.012 -3.720 1.00 94.38 91 PRO A C 1
ATOM 729 O O . PRO A 1 91 ? -7.690 7.962 -2.849 1.00 94.38 91 PRO A O 1
ATOM 732 N N . ASN A 1 92 ? -6.802 7.119 -4.713 1.00 92.06 92 ASN A N 1
ATOM 733 C CA . ASN A 1 92 ? -7.778 6.030 -4.803 1.00 92.06 92 ASN A CA 1
ATOM 734 C C . ASN A 1 92 ? -7.630 4.988 -3.694 1.00 92.06 92 ASN A C 1
ATOM 736 O O . ASN A 1 92 ? -8.639 4.470 -3.225 1.00 92.06 92 ASN A O 1
ATOM 740 N N . CYS A 1 93 ? -6.399 4.672 -3.287 1.00 93.69 93 CYS A N 1
ATOM 741 C CA . CYS A 1 93 ? -6.145 3.773 -2.166 1.00 93.69 93 CYS A CA 1
ATOM 742 C C . CYS A 1 93 ? -6.645 4.419 -0.874 1.00 93.69 93 CYS A C 1
ATOM 744 O O . CYS A 1 93 ? -7.388 3.795 -0.124 1.00 93.69 93 CYS A O 1
ATOM 746 N N . GLN A 1 94 ? -6.318 5.697 -0.667 1.00 95.56 94 GLN A N 1
ATOM 747 C CA . GLN A 1 94 ? -6.724 6.445 0.517 1.00 95.56 94 GLN A CA 1
ATOM 748 C C . GLN A 1 94 ? -8.245 6.583 0.637 1.00 95.56 94 GLN A C 1
ATOM 750 O O . GLN A 1 94 ? -8.798 6.233 1.677 1.00 95.56 94 GLN A O 1
ATOM 755 N N . ASN A 1 95 ? -8.935 7.003 -0.425 1.00 96.44 95 ASN A N 1
ATOM 756 C CA . ASN A 1 95 ? -10.396 7.114 -0.418 1.00 96.44 95 ASN A CA 1
ATOM 757 C C . ASN A 1 95 ? -11.076 5.759 -0.182 1.00 96.44 95 ASN A C 1
ATOM 759 O O . ASN A 1 95 ? -12.099 5.683 0.498 1.00 96.44 95 ASN A O 1
ATOM 763 N N . TYR A 1 96 ? -10.508 4.676 -0.720 1.00 96.25 96 TYR A N 1
ATOM 764 C CA . TYR A 1 96 ? -11.031 3.337 -0.478 1.00 96.25 96 TYR A CA 1
ATOM 765 C C . TYR A 1 96 ? -10.856 2.916 0.986 1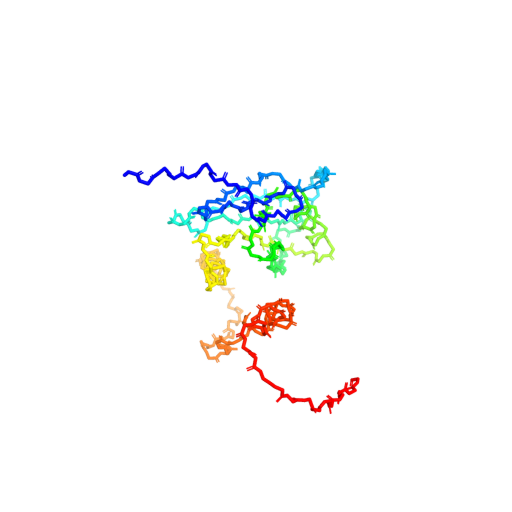.00 96.25 96 TYR A C 1
ATOM 767 O O . TYR A 1 96 ? -11.803 2.411 1.586 1.00 96.25 96 TYR A O 1
ATOM 775 N N . CYS A 1 97 ? -9.698 3.194 1.592 1.00 97.25 97 CYS A N 1
ATOM 776 C CA . CYS A 1 97 ? -9.463 2.955 3.016 1.00 97.25 97 CYS A CA 1
ATOM 777 C C . CYS A 1 97 ? -10.390 3.783 3.915 1.00 97.25 97 CYS A C 1
ATOM 779 O O . CYS A 1 97 ? -10.888 3.247 4.900 1.00 97.25 97 CYS A O 1
ATOM 781 N N . PHE A 1 98 ? -10.679 5.045 3.577 1.00 97.56 98 PHE A N 1
ATOM 782 C CA . PHE A 1 98 ? -11.674 5.847 4.301 1.00 97.56 98 PHE A CA 1
ATOM 783 C C . PHE A 1 98 ? -13.054 5.198 4.270 1.00 97.56 98 PHE A C 1
ATOM 785 O O . PHE A 1 98 ? -13.669 4.998 5.316 1.00 97.56 98 PHE A O 1
ATOM 792 N N . LYS A 1 99 ? -13.503 4.789 3.081 1.00 97.12 99 LYS A N 1
ATOM 793 C CA . LYS A 1 99 ? -14.782 4.101 2.924 1.00 97.12 99 LYS A CA 1
ATOM 794 C C . LYS A 1 99 ? -14.832 2.793 3.717 1.00 97.12 99 LYS A C 1
ATOM 796 O O . LYS A 1 99 ? -15.785 2.579 4.455 1.00 97.12 99 LYS A O 1
ATOM 801 N N . LEU A 1 100 ? -13.802 1.950 3.614 1.00 95.19 100 LEU A N 1
ATOM 802 C CA . LEU A 1 100 ? -13.721 0.696 4.371 1.00 95.19 100 LEU A CA 1
ATOM 803 C C . LEU A 1 100 ? -13.736 0.928 5.885 1.00 95.19 100 LEU A C 1
ATOM 805 O O . LEU A 1 100 ? -14.430 0.213 6.599 1.00 95.19 100 LEU A O 1
ATOM 809 N N . CYS A 1 101 ? -12.990 1.923 6.366 1.00 95.00 101 CYS A N 1
ATOM 810 C CA . CYS A 1 101 ? -12.902 2.279 7.781 1.00 95.00 101 CYS A CA 1
ATOM 811 C C . CYS A 1 101 ? -14.285 2.580 8.374 1.00 95.00 101 CYS A C 1
ATOM 813 O O . CYS A 1 101 ? -14.649 2.039 9.420 1.00 95.00 101 CYS A O 1
ATOM 815 N N . LEU A 1 102 ? -15.074 3.400 7.673 1.00 95.88 102 LEU A N 1
ATOM 816 C CA . LEU A 1 102 ? -16.413 3.798 8.104 1.00 95.88 102 LEU A CA 1
ATOM 817 C C . LEU A 1 102 ? -17.446 2.683 7.910 1.00 95.88 102 LEU A C 1
ATOM 819 O O . LEU A 1 102 ? -18.225 2.420 8.824 1.00 95.88 102 LEU A O 1
ATOM 823 N N . ASP A 1 103 ? -17.442 2.011 6.757 1.00 95.38 103 ASP A N 1
ATOM 824 C CA . ASP A 1 103 ? -18.428 0.972 6.437 1.00 95.38 103 ASP A CA 1
ATOM 825 C C . ASP A 1 103 ? -18.276 -0.252 7.359 1.00 95.38 103 ASP A C 1
ATOM 827 O O . ASP A 1 103 ? -19.269 -0.857 7.756 1.00 95.38 103 ASP A O 1
ATOM 831 N N . LEU A 1 104 ? -17.037 -0.615 7.716 1.00 91.44 104 LEU A N 1
ATOM 832 C CA . LEU A 1 104 ? -16.744 -1.770 8.572 1.00 91.44 104 LEU A CA 1
ATOM 833 C C . LEU A 1 104 ? -16.637 -1.420 10.058 1.00 91.44 104 LEU A C 1
ATOM 835 O O . LEU A 1 104 ? -16.548 -2.335 10.873 1.00 91.44 104 LEU A O 1
ATOM 839 N N . GLN A 1 105 ? -16.598 -0.128 10.407 1.00 92.88 105 GLN A N 1
ATOM 840 C CA . GLN A 1 105 ? -16.250 0.342 11.754 1.00 92.88 105 GLN A CA 1
ATOM 841 C C . GLN A 1 105 ? -14.975 -0.350 12.266 1.00 92.88 105 GLN A C 1
ATOM 843 O O . GLN A 1 105 ? -14.958 -0.981 13.321 1.00 92.88 105 GLN A O 1
ATOM 848 N N . ALA A 1 106 ? -13.906 -0.269 11.473 1.00 89.81 106 ALA A N 1
ATOM 849 C CA . ALA A 1 106 ? -12.684 -1.045 11.663 1.00 89.81 106 ALA A CA 1
ATOM 850 C C . ALA A 1 106 ? -11.434 -0.165 11.596 1.00 89.81 106 ALA A C 1
ATOM 852 O O . ALA A 1 106 ? -11.418 0.869 10.926 1.00 89.81 106 ALA A O 1
ATOM 853 N N . VAL A 1 107 ? -10.356 -0.616 12.237 1.00 92.69 107 VAL A N 1
ATOM 854 C CA . VAL A 1 107 ? -9.020 -0.081 11.965 1.00 92.69 107 VAL A CA 1
ATOM 855 C C . VAL A 1 107 ? -8.537 -0.657 10.640 1.00 92.69 107 VAL A C 1
ATOM 857 O O . VAL A 1 107 ? -8.463 -1.876 10.490 1.00 92.69 107 VAL A O 1
ATOM 860 N N . ILE A 1 108 ? -8.189 0.198 9.681 1.00 96.00 108 ILE A N 1
ATOM 861 C CA . ILE A 1 108 ? -7.616 -0.248 8.405 1.00 96.00 108 ILE A CA 1
ATOM 862 C C . ILE A 1 108 ? -6.098 -0.124 8.470 1.00 96.00 108 ILE A C 1
ATOM 864 O O . ILE A 1 108 ? -5.574 0.916 8.867 1.00 96.00 108 ILE A O 1
ATOM 868 N N . VAL A 1 109 ? -5.394 -1.171 8.049 1.00 95.44 109 VAL A N 1
ATOM 869 C CA . VAL A 1 109 ? -3.932 -1.193 7.924 1.00 95.44 109 VAL A CA 1
ATOM 870 C C . VAL A 1 109 ? -3.584 -1.346 6.452 1.00 95.44 109 VAL A C 1
ATOM 872 O O . VAL A 1 109 ? -3.946 -2.348 5.841 1.00 95.44 109 VAL A O 1
ATOM 875 N N . SER A 1 110 ? -2.895 -0.357 5.884 1.00 97.44 110 SER A N 1
ATOM 876 C CA . SER A 1 110 ? -2.495 -0.338 4.474 1.00 97.44 110 SER A CA 1
ATOM 877 C C . SER A 1 110 ? -0.975 -0.221 4.340 1.00 97.44 110 SER A C 1
ATOM 879 O O . SER A 1 110 ? -0.465 0.903 4.352 1.00 97.44 110 SER A O 1
ATOM 881 N N . PRO A 1 111 ? -0.232 -1.333 4.233 1.00 97.31 111 PRO A N 1
ATOM 882 C CA . PRO A 1 111 ? 1.205 -1.312 3.974 1.00 97.31 111 PRO A CA 1
ATOM 883 C C . PRO A 1 111 ? 1.530 -0.922 2.527 1.00 97.31 111 PRO A C 1
ATOM 885 O O . PRO A 1 111 ? 0.756 -1.180 1.602 1.00 97.31 111 PRO A O 1
ATOM 888 N N . ASP A 1 112 ? 2.722 -0.372 2.339 1.00 97.69 112 ASP A N 1
ATOM 889 C CA . ASP A 1 112 ? 3.458 -0.492 1.088 1.00 97.69 112 ASP A CA 1
ATOM 890 C C . ASP A 1 112 ? 4.198 -1.826 1.030 1.00 97.69 112 ASP A C 1
ATOM 892 O O . ASP A 1 112 ? 4.506 -2.455 2.044 1.00 97.69 112 ASP A O 1
ATOM 896 N N . TYR A 1 113 ? 4.534 -2.220 -0.188 1.00 97.31 113 TYR A N 1
ATOM 897 C CA . TYR A 1 113 ? 5.371 -3.370 -0.477 1.00 97.31 113 TYR A CA 1
ATOM 898 C C . TYR A 1 113 ? 6.305 -3.036 -1.640 1.00 97.31 113 TYR A C 1
ATOM 900 O O . TYR A 1 113 ? 6.005 -2.180 -2.479 1.00 97.31 113 TYR A O 1
ATOM 908 N N . ARG A 1 114 ? 7.453 -3.711 -1.709 1.00 96.94 114 ARG A N 1
ATOM 909 C CA . ARG A 1 114 ? 8.422 -3.488 -2.781 1.00 96.94 114 ARG A CA 1
ATOM 910 C C . ARG A 1 114 ? 7.828 -3.881 -4.131 1.00 96.94 114 ARG A C 1
ATOM 912 O O . ARG A 1 114 ? 7.197 -4.929 -4.279 1.00 96.94 114 ARG A O 1
ATOM 919 N N . LEU A 1 115 ? 8.054 -3.029 -5.128 1.00 93.81 115 LEU A N 1
ATOM 920 C CA . LEU A 1 115 ? 7.493 -3.198 -6.462 1.00 93.81 115 LEU A CA 1
ATOM 921 C C . LEU A 1 115 ? 8.445 -3.950 -7.394 1.00 93.81 115 LEU A C 1
ATOM 923 O O . LEU A 1 115 ? 9.665 -3.763 -7.388 1.00 93.81 115 LEU A O 1
ATOM 927 N N . ALA A 1 116 ? 7.846 -4.777 -8.239 1.00 90.31 116 ALA A N 1
ATOM 928 C CA . ALA A 1 116 ? 8.487 -5.393 -9.376 1.00 90.31 116 ALA A CA 1
ATOM 929 C C . ALA A 1 116 ? 8.659 -4.373 -10.510 1.00 90.31 116 ALA A C 1
ATOM 931 O O . ALA A 1 116 ? 7.797 -3.509 -10.704 1.00 90.31 116 ALA A O 1
ATOM 932 N N . PRO A 1 117 ? 9.712 -4.521 -11.323 1.00 86.75 117 PRO A N 1
ATOM 933 C CA . PRO A 1 117 ? 10.626 -5.664 -11.383 1.00 86.75 117 PRO A CA 1
ATOM 934 C 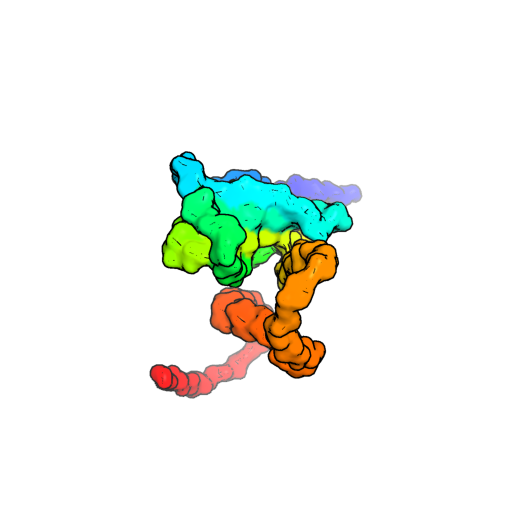C . PRO A 1 117 ? 11.945 -5.516 -10.614 1.00 86.75 117 PRO A C 1
ATOM 936 O O . PRO A 1 117 ? 12.693 -6.490 -10.595 1.00 86.75 117 PRO A O 1
ATOM 939 N N . GLU A 1 118 ? 12.231 -4.385 -9.969 1.00 88.56 118 GLU A N 1
ATOM 940 C CA . GLU A 1 118 ? 13.395 -4.221 -9.080 1.00 88.56 118 GLU A CA 1
ATOM 941 C C . GLU A 1 118 ? 13.339 -5.247 -7.949 1.00 88.56 118 GLU A C 1
ATOM 943 O O . GLU A 1 118 ? 14.346 -5.855 -7.602 1.00 88.56 118 GLU A O 1
ATOM 948 N N . ASN A 1 119 ? 12.131 -5.498 -7.440 1.00 92.69 119 ASN A N 1
ATOM 949 C CA . ASN A 1 119 ? 11.857 -6.508 -6.430 1.00 92.69 119 ASN A CA 1
ATOM 950 C C . ASN A 1 119 ? 10.767 -7.444 -6.953 1.00 92.69 119 ASN A C 1
ATOM 952 O O . ASN A 1 119 ? 9.570 -7.242 -6.741 1.00 92.69 119 ASN A O 1
ATOM 956 N N . ARG A 1 120 ? 11.176 -8.460 -7.716 1.00 90.50 120 ARG A N 1
ATOM 957 C CA . ARG A 1 120 ? 10.246 -9.481 -8.218 1.00 90.50 120 ARG A CA 1
ATOM 958 C C . ARG A 1 120 ? 9.631 -10.261 -7.055 1.00 90.50 120 ARG A C 1
ATOM 960 O O . ARG A 1 120 ? 10.193 -10.342 -5.965 1.00 90.50 120 ARG A O 1
ATOM 967 N N . LEU A 1 121 ? 8.482 -10.885 -7.309 1.00 89.25 121 LEU A N 1
ATOM 968 C CA . LEU A 1 121 ? 7.916 -11.852 -6.369 1.00 89.25 121 LEU A CA 1
ATOM 969 C C . LEU A 1 121 ? 8.971 -12.923 -6.018 1.00 89.25 121 LEU A C 1
ATOM 971 O O . LEU A 1 121 ? 9.693 -13.359 -6.918 1.00 89.25 121 LEU A O 1
ATOM 975 N N . PRO A 1 122 ? 9.061 -13.344 -4.743 1.00 95.44 122 PRO A N 1
ATOM 976 C CA . PRO A 1 122 ? 8.062 -13.174 -3.680 1.00 95.44 122 PRO A CA 1
ATOM 977 C C . PRO A 1 122 ? 8.181 -11.906 -2.809 1.00 95.44 122 PRO A C 1
ATOM 979 O O . PRO A 1 122 ? 7.410 -11.801 -1.862 1.00 95.44 122 PRO A O 1
ATOM 982 N N . ALA A 1 123 ? 9.050 -10.934 -3.121 1.00 95.44 123 ALA A N 1
ATOM 983 C CA . ALA A 1 123 ? 9.345 -9.790 -2.240 1.00 95.44 123 ALA A CA 1
ATOM 984 C C . ALA A 1 123 ? 8.098 -9.087 -1.662 1.00 95.44 123 ALA A C 1
ATOM 986 O O . ALA A 1 123 ? 7.970 -8.955 -0.450 1.00 95.44 123 ALA A O 1
ATOM 987 N N . ALA A 1 124 ? 7.119 -8.732 -2.501 1.00 93.62 124 ALA A N 1
ATOM 988 C CA . ALA A 1 124 ? 5.892 -8.080 -2.036 1.00 93.62 124 ALA A CA 1
ATOM 989 C C . ALA A 1 124 ? 5.055 -8.932 -1.054 1.00 93.62 124 ALA A C 1
ATOM 991 O O . ALA A 1 124 ? 4.365 -8.397 -0.188 1.00 93.62 124 ALA A O 1
ATOM 992 N N . ILE A 1 125 ? 5.104 -10.262 -1.186 1.00 92.69 125 ILE A N 1
ATOM 993 C CA . ILE A 1 125 ? 4.409 -11.197 -0.288 1.00 92.69 125 ILE A CA 1
ATOM 994 C C . ILE A 1 125 ? 5.124 -11.237 1.065 1.00 92.69 125 ILE A C 1
ATOM 996 O O . ILE A 1 125 ? 4.470 -11.236 2.107 1.00 92.69 125 ILE A O 1
ATOM 1000 N N . GLU A 1 126 ? 6.456 -11.260 1.045 1.00 96.38 126 GLU A N 1
ATOM 1001 C CA . GLU A 1 126 ? 7.286 -11.221 2.250 1.00 96.38 126 GLU A CA 1
ATOM 1002 C C . GLU A 1 126 ? 7.087 -9.908 3.012 1.00 96.38 126 GLU A C 1
ATOM 1004 O O . GLU A 1 126 ? 6.896 -9.938 4.225 1.00 96.38 126 GLU A O 1
ATOM 1009 N N . ASP A 1 127 ? 7.028 -8.782 2.301 1.00 97.12 127 ASP A N 1
ATOM 1010 C CA . ASP A 1 127 ? 6.790 -7.456 2.879 1.00 97.12 127 ASP A CA 1
ATOM 1011 C C . ASP A 1 127 ? 5.406 -7.364 3.538 1.00 97.12 127 ASP A C 1
ATOM 1013 O O . ASP A 1 127 ? 5.274 -6.886 4.666 1.00 97.12 127 ASP A O 1
ATOM 1017 N N . GLY A 1 128 ? 4.369 -7.890 2.875 1.00 93.12 128 GLY A N 1
ATOM 1018 C CA . GLY A 1 128 ? 3.031 -7.982 3.461 1.00 93.12 128 GLY A CA 1
ATOM 1019 C C . GLY A 1 128 ? 3.017 -8.854 4.721 1.00 93.12 128 GLY A C 1
ATOM 1020 O O . GLY A 1 128 ? 2.455 -8.483 5.751 1.00 93.12 128 GLY A O 1
ATOM 1021 N N . PHE A 1 129 ? 3.697 -9.999 4.695 1.00 92.56 129 PHE A N 1
ATOM 1022 C CA . PHE A 1 129 ? 3.811 -10.846 5.881 1.00 92.56 129 PHE A CA 1
ATOM 1023 C C . PHE A 1 129 ? 4.579 -10.160 7.022 1.00 92.56 129 PHE A C 1
ATOM 1025 O O . PHE A 1 129 ? 4.184 -10.264 8.185 1.00 92.56 129 PHE A O 1
ATOM 1032 N N . LEU A 1 130 ? 5.637 -9.413 6.700 1.00 94.81 130 LEU A N 1
ATOM 1033 C CA . LEU A 1 130 ? 6.404 -8.631 7.663 1.00 94.81 130 LEU A CA 1
ATOM 1034 C C . LEU A 1 130 ? 5.543 -7.552 8.332 1.00 94.81 130 LEU A C 1
ATOM 1036 O O . LEU A 1 130 ? 5.588 -7.414 9.552 1.00 94.81 130 LEU A O 1
ATOM 1040 N N . ALA A 1 131 ? 4.701 -6.847 7.576 1.00 92.50 131 ALA A N 1
ATOM 1041 C CA . ALA A 1 131 ? 3.773 -5.865 8.136 1.00 92.50 131 ALA A CA 1
ATOM 1042 C C . ALA A 1 131 ? 2.709 -6.501 9.053 1.00 92.50 131 ALA A C 1
ATOM 1044 O O . ALA A 1 131 ? 2.344 -5.904 10.067 1.00 92.50 131 ALA A O 1
ATOM 1045 N N . VAL A 1 132 ? 2.236 -7.720 8.758 1.00 90.88 132 VAL A N 1
ATOM 1046 C CA . VAL A 1 132 ? 1.345 -8.462 9.675 1.00 90.88 132 VAL A CA 1
ATOM 1047 C C . VAL A 1 132 ? 2.067 -8.813 10.978 1.00 90.88 132 VAL A C 1
ATOM 1049 O O . VAL A 1 132 ? 1.517 -8.600 12.057 1.00 90.88 132 VAL A O 1
ATOM 1052 N N . LYS A 1 133 ? 3.313 -9.293 10.901 1.00 89.94 133 LYS A N 1
ATOM 1053 C CA . LYS A 1 133 ? 4.131 -9.573 12.092 1.00 89.94 133 LYS A CA 1
ATOM 1054 C C . LYS A 1 133 ? 4.395 -8.321 12.922 1.00 89.94 133 LYS A C 1
ATOM 1056 O O . LYS A 1 133 ? 4.289 -8.364 14.146 1.00 89.94 133 LYS A O 1
ATOM 1061 N N . TRP A 1 134 ? 4.707 -7.206 12.262 1.00 91.31 134 TRP A N 1
ATOM 1062 C CA . TRP A 1 134 ? 4.877 -5.915 12.922 1.00 91.31 134 TRP A CA 1
ATOM 1063 C C . TRP A 1 134 ? 3.609 -5.531 13.692 1.00 91.31 134 TRP A C 1
ATOM 1065 O O . TRP A 1 134 ? 3.682 -5.187 14.869 1.00 91.31 134 TRP A O 1
ATOM 1075 N N . LEU A 1 135 ? 2.436 -5.672 13.069 1.00 87.12 135 LEU A N 1
ATOM 1076 C CA . LEU A 1 135 ? 1.156 -5.373 13.707 1.00 87.12 135 LEU A CA 1
ATOM 1077 C C . LEU A 1 135 ? 0.910 -6.247 14.946 1.00 87.12 135 LEU A C 1
ATOM 1079 O O . LEU A 1 135 ? 0.542 -5.722 15.994 1.00 87.12 135 LEU A O 1
ATOM 1083 N N . GLN A 1 136 ? 1.156 -7.558 14.849 1.00 83.81 136 GLN A N 1
ATOM 1084 C CA . GLN A 1 136 ? 1.036 -8.479 15.986 1.00 83.81 136 GLN A CA 1
ATOM 1085 C C . GLN A 1 136 ? 1.938 -8.061 17.154 1.00 83.81 136 GLN A C 1
ATOM 1087 O O . GLN A 1 136 ? 1.479 -8.019 18.292 1.00 83.81 136 GLN A O 1
ATOM 1092 N N . GLY A 1 137 ? 3.192 -7.689 16.877 1.00 80.62 137 GLY A N 1
ATOM 1093 C CA . GLY A 1 137 ? 4.125 -7.225 17.906 1.00 80.62 137 GLY A CA 1
ATOM 1094 C C . GLY A 1 137 ? 3.655 -5.961 18.635 1.00 80.62 137 GLY A C 1
ATOM 1095 O O . GLY A 1 137 ? 3.802 -5.871 19.851 1.00 80.62 137 GLY A O 1
ATOM 1096 N N . ASN A 1 138 ? 3.038 -5.016 17.920 1.00 79.31 138 ASN A N 1
ATOM 1097 C CA . ASN A 1 138 ? 2.530 -3.775 18.518 1.00 79.31 138 ASN A CA 1
ATOM 1098 C C . ASN A 1 138 ? 1.264 -4.005 19.359 1.00 79.31 138 ASN A C 1
ATOM 1100 O O . ASN A 1 138 ? 1.141 -3.435 20.439 1.00 79.31 138 ASN A O 1
ATOM 1104 N N . ILE A 1 139 ? 0.354 -4.882 18.914 1.00 73.56 139 ILE A N 1
ATOM 1105 C CA . ILE A 1 139 ? -0.844 -5.253 19.692 1.00 73.56 139 ILE A CA 1
ATOM 1106 C C . ILE A 1 139 ? -0.441 -5.893 21.025 1.00 73.56 139 ILE A C 1
ATOM 1108 O O . ILE A 1 139 ? -1.020 -5.586 22.066 1.00 73.56 139 ILE A O 1
ATOM 1112 N N . LEU A 1 140 ? 0.572 -6.764 21.003 1.00 56.66 140 LEU A N 1
ATOM 1113 C CA . LEU A 1 140 ? 1.077 -7.402 22.215 1.00 56.66 140 LEU A CA 1
ATOM 1114 C C . LEU A 1 140 ? 1.717 -6.384 23.171 1.00 56.66 140 LEU A C 1
ATOM 1116 O O . LEU A 1 140 ? 1.506 -6.484 24.375 1.00 56.66 140 LEU A O 1
ATOM 1120 N N . GLN A 1 141 ? 2.426 -5.373 22.664 1.00 53.78 141 GLN A N 1
ATOM 1121 C CA . GLN A 1 141 ? 3.009 -4.317 23.502 1.00 53.78 141 GLN A CA 1
ATOM 1122 C C . GLN A 1 141 ? 1.949 -3.443 24.186 1.00 53.78 141 GLN A C 1
ATOM 1124 O O . GLN A 1 141 ? 2.062 -3.206 25.385 1.00 53.78 141 GLN A O 1
ATOM 1129 N N . GLU A 1 142 ? 0.891 -3.035 23.476 1.00 52.97 142 GLU A N 1
ATOM 1130 C CA . GLU A 1 142 ? -0.223 -2.283 24.082 1.00 52.97 142 GLU A CA 1
ATOM 1131 C C . GLU A 1 142 ? -0.990 -3.112 25.130 1.00 52.97 142 GLU A C 1
ATOM 1133 O O . GLU A 1 142 ? -1.557 -2.557 26.067 1.00 52.97 142 GLU A O 1
ATOM 1138 N N . SER A 1 143 ? -0.990 -4.445 25.011 1.00 44.19 143 SER A N 1
ATOM 1139 C CA . SER A 1 143 ? -1.663 -5.338 25.965 1.00 44.19 143 SER A CA 1
ATOM 1140 C C . SER A 1 143 ? -0.871 -5.645 27.246 1.00 44.19 143 SER A C 1
ATOM 1142 O O . SER A 1 143 ? -1.439 -6.205 28.181 1.00 44.19 143 SER A O 1
ATOM 1144 N N . VAL A 1 144 ? 0.421 -5.296 27.303 1.00 36.88 144 VAL A N 1
ATOM 1145 C CA . VAL A 1 144 ? 1.319 -5.626 28.430 1.00 36.88 144 VAL A CA 1
ATOM 1146 C C . VAL A 1 144 ? 1.392 -4.510 29.487 1.00 36.88 144 VAL A C 1
ATOM 1148 O O . VAL A 1 144 ? 1.888 -4.737 30.590 1.00 36.88 144 VAL A O 1
ATOM 1151 N N . GLU A 1 145 ? 0.812 -3.333 29.241 1.00 29.92 145 GLU A N 1
ATOM 1152 C CA . GLU A 1 145 ? 0.614 -2.316 30.285 1.00 29.92 145 GLU A CA 1
ATOM 1153 C C . GLU A 1 145 ? -0.668 -2.592 31.099 1.00 29.92 145 GLU A C 1
ATOM 1155 O O . GLU A 1 145 ? -1.719 -2.000 30.864 1.00 29.92 145 GLU A O 1
ATOM 1160 N N . ILE A 1 146 ? -0.585 -3.491 32.088 1.00 32.66 146 ILE A N 1
ATOM 1161 C CA . ILE A 1 146 ? -1.607 -3.653 33.140 1.00 32.66 146 ILE A CA 1
ATOM 1162 C C . ILE A 1 146 ? -0.928 -3.577 34.520 1.00 32.66 146 ILE A C 1
ATOM 1164 O O . ILE A 1 146 ? -0.295 -4.550 34.937 1.00 32.66 146 ILE A O 1
ATOM 1168 N N . PRO A 1 147 ? -1.050 -2.466 35.275 1.00 29.33 147 PRO A N 1
ATOM 1169 C CA . PRO A 1 147 ? -0.823 -2.475 36.715 1.00 29.33 147 PRO A CA 1
ATOM 1170 C C . PRO A 1 147 ? -1.991 -3.158 37.431 1.00 29.33 147 PRO A C 1
ATOM 1172 O O . PRO A 1 147 ? -3.139 -3.077 36.997 1.00 29.33 147 PRO A O 1
ATOM 1175 N N . ALA A 1 148 ? -1.642 -3.836 38.524 1.00 39.09 148 ALA A N 1
ATOM 1176 C CA . ALA A 1 148 ? -2.482 -4.692 39.348 1.00 39.09 148 ALA A CA 1
ATOM 1177 C C . ALA A 1 148 ? -3.863 -4.091 39.645 1.00 39.09 148 ALA A C 1
ATOM 1179 O O . ALA A 1 148 ? -3.945 -2.983 40.160 1.00 39.09 148 ALA A O 1
ATOM 1180 N N . ASP A 1 149 ? -4.917 -4.825 39.275 1.00 36.59 149 ASP A N 1
ATOM 1181 C CA . ASP A 1 149 ? -6.018 -5.232 40.160 1.00 36.59 149 ASP A CA 1
ATOM 1182 C C . ASP A 1 149 ? -7.067 -6.010 39.342 1.00 36.59 149 ASP A C 1
ATOM 1184 O O . ASP A 1 149 ? -8.014 -5.466 38.786 1.00 36.59 149 ASP A O 1
ATOM 1188 N N . GLY A 1 150 ? -6.836 -7.325 39.252 1.00 39.72 150 GLY A N 1
ATOM 1189 C CA . GLY A 1 150 ? -7.847 -8.382 39.137 1.00 39.72 150 GLY A CA 1
ATOM 1190 C C . GLY A 1 150 ? -8.915 -8.294 38.041 1.00 39.72 150 GLY A C 1
ATOM 1191 O O . GLY A 1 150 ? -10.016 -7.831 38.301 1.00 39.72 150 GLY A O 1
ATOM 1192 N N . ALA A 1 151 ? -8.656 -8.923 36.890 1.00 27.19 151 ALA A N 1
ATOM 1193 C CA . ALA A 1 151 ? -9.550 -9.919 36.276 1.00 27.19 151 ALA A CA 1
ATOM 1194 C C . ALA A 1 151 ? -8.918 -10.442 34.977 1.00 27.19 151 ALA A C 1
ATOM 1196 O O . ALA A 1 151 ? -8.803 -9.727 33.984 1.00 27.19 151 ALA A O 1
ATOM 1197 N N . ILE A 1 152 ? -8.505 -11.707 35.005 1.00 30.62 152 ILE A N 1
ATOM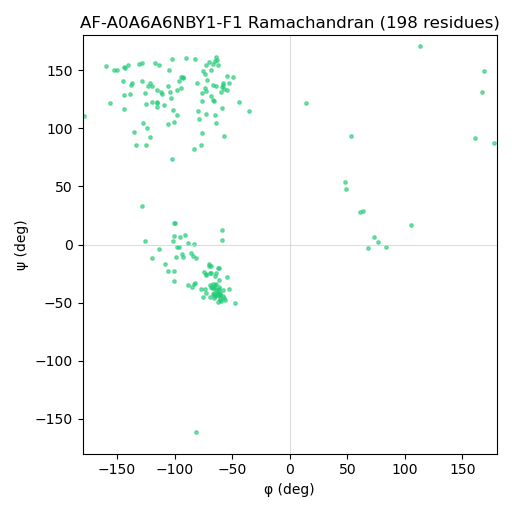 1198 C CA . ILE A 1 152 ? -8.108 -12.478 33.828 1.00 30.62 152 ILE A CA 1
ATOM 1199 C C . ILE A 1 152 ? -9.371 -12.711 32.991 1.00 30.62 152 ILE A C 1
ATOM 1201 O O . ILE A 1 152 ? -10.368 -13.204 33.517 1.00 30.62 152 ILE A O 1
ATOM 1205 N N . VAL A 1 153 ? -9.327 -12.377 31.702 1.00 28.53 153 VAL A N 1
ATOM 1206 C CA . VAL A 1 15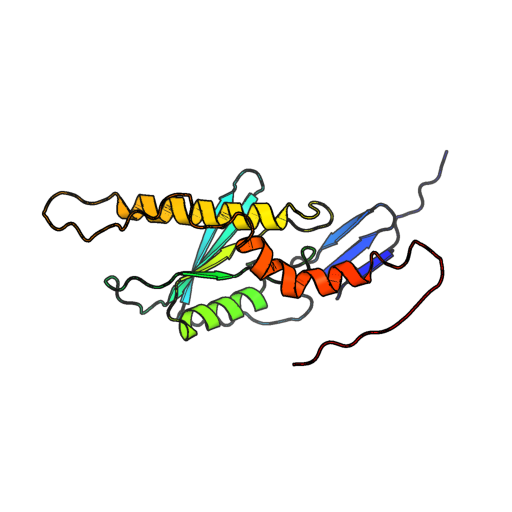3 ? -10.250 -12.942 30.711 1.00 28.53 153 VAL A CA 1
ATOM 1207 C C . VAL A 1 153 ? -9.406 -13.757 29.747 1.00 28.53 153 VAL A C 1
ATOM 1209 O O . VAL A 1 153 ? -8.448 -13.233 29.179 1.00 28.53 153 VAL A O 1
ATOM 1212 N N . ASP A 1 154 ? -9.757 -15.039 29.658 1.00 24.53 154 ASP A N 1
ATOM 1213 C CA . ASP A 1 154 ? -9.069 -16.114 28.947 1.00 24.53 154 ASP A CA 1
ATOM 1214 C C . ASP A 1 154 ? -8.411 -15.669 27.640 1.00 24.53 154 ASP A C 1
ATOM 1216 O O . ASP A 1 154 ? -9.065 -15.339 26.648 1.00 24.53 154 ASP A O 1
ATOM 1220 N N . THR A 1 155 ? -7.085 -15.745 27.619 1.00 30.27 155 THR A N 1
ATOM 1221 C CA . THR A 1 155 ? -6.355 -16.033 26.393 1.00 30.27 155 THR A CA 1
ATOM 1222 C C . THR A 1 155 ? -6.504 -17.526 26.136 1.00 30.27 155 THR A C 1
ATOM 1224 O O . THR A 1 155 ? -5.749 -18.321 26.695 1.00 30.27 155 THR A O 1
ATOM 1227 N N . GLU A 1 156 ? -7.468 -17.922 25.303 1.00 31.91 156 GLU A N 1
ATOM 1228 C CA . GLU A 1 156 ? -7.343 -19.220 24.646 1.00 31.91 156 GLU A CA 1
ATOM 1229 C C . GLU A 1 156 ? -6.039 -19.207 23.843 1.00 31.91 156 GLU A C 1
ATOM 1231 O O . GLU A 1 156 ? -5.800 -18.377 22.963 1.00 31.91 156 GLU A O 1
ATOM 1236 N N . GLU A 1 157 ? -5.164 -20.114 24.246 1.00 31.03 157 GLU A N 1
ATOM 1237 C CA . GLU A 1 157 ? -3.856 -20.407 23.702 1.00 31.03 157 GLU A CA 1
ATOM 1238 C C . GLU A 1 157 ? -3.970 -20.759 22.211 1.00 31.03 157 GLU A C 1
ATOM 1240 O O . GLU A 1 157 ? -4.210 -21.903 21.824 1.00 31.03 157 GLU A O 1
ATOM 1245 N N . TYR A 1 158 ? -3.803 -19.766 21.334 1.00 33.03 158 TYR A N 1
ATOM 1246 C CA . TYR A 1 158 ? -3.642 -20.026 19.908 1.00 33.03 158 TYR A CA 1
ATOM 1247 C C . TYR A 1 158 ? -2.216 -20.521 19.671 1.00 33.03 158 TYR A C 1
ATOM 1249 O O . TYR A 1 158 ? -1.299 -19.748 19.397 1.00 33.03 158 TYR A O 1
ATOM 1257 N N . SER A 1 159 ? -2.034 -21.833 19.841 1.00 29.39 159 SER A N 1
ATOM 1258 C CA . SER A 1 159 ? -0.792 -22.527 19.509 1.00 29.39 159 SER A CA 1
ATOM 1259 C C . SER A 1 159 ? -0.330 -22.157 18.094 1.00 29.39 159 SER A C 1
ATOM 1261 O O . SER A 1 159 ? -1.141 -22.030 17.171 1.00 29.39 159 SER A O 1
ATOM 1263 N N . GLU A 1 160 ? 0.984 -22.047 17.896 1.00 33.84 160 GLU A N 1
ATOM 1264 C CA . GLU A 1 160 ? 1.658 -21.770 16.613 1.00 33.84 160 GLU A CA 1
ATOM 1265 C C . GLU A 1 160 ? 1.371 -22.809 15.496 1.00 33.84 160 GLU A C 1
ATOM 1267 O O . GLU A 1 160 ? 2.017 -22.807 14.451 1.00 33.84 160 GLU A O 1
ATOM 1272 N N . SER A 1 161 ? 0.386 -23.696 15.673 1.00 30.50 161 SER A N 1
ATOM 1273 C CA . SER A 1 161 ? 0.015 -24.768 14.749 1.00 30.50 161 SER A CA 1
ATOM 1274 C C . SER A 1 161 ? -1.190 -24.464 13.841 1.00 30.50 161 SER A C 1
ATOM 1276 O O . SER A 1 161 ? -1.421 -25.202 12.883 1.00 30.50 161 SER A O 1
ATOM 1278 N N . CYS A 1 162 ? -1.940 -23.377 14.075 1.00 28.22 162 CYS A N 1
ATOM 1279 C CA . CYS A 1 162 ? -3.247 -23.174 13.423 1.00 28.22 162 CYS A CA 1
ATOM 1280 C C . CYS A 1 162 ? -3.286 -22.206 12.226 1.00 28.22 162 CYS A C 1
ATOM 1282 O O . CYS A 1 162 ? -4.347 -22.031 11.625 1.00 28.22 162 CYS A O 1
ATOM 1284 N N . LEU A 1 163 ? -2.155 -21.646 11.787 1.00 35.66 163 LEU A N 1
ATOM 1285 C CA . LEU A 1 163 ? -2.076 -21.047 10.451 1.00 35.66 163 LEU A CA 1
ATOM 1286 C C . LEU A 1 163 ? -1.274 -21.978 9.542 1.00 35.66 163 LEU A C 1
ATOM 1288 O O . LEU A 1 163 ? -0.045 -22.003 9.641 1.00 35.66 163 LEU A O 1
ATOM 1292 N N . PRO A 1 164 ? -1.917 -22.741 8.634 1.00 30.28 164 PRO A N 1
ATOM 1293 C CA . PRO A 1 164 ? -1.156 -23.484 7.648 1.00 30.28 164 PRO A CA 1
ATOM 1294 C C . PRO A 1 164 ? -0.302 -22.475 6.861 1.00 30.28 164 PRO A C 1
ATOM 1296 O O . PRO A 1 164 ? -0.822 -21.417 6.486 1.00 30.28 164 PRO A O 1
ATOM 1299 N N . PRO A 1 165 ? 0.972 -22.779 6.541 1.00 38.72 165 PRO A N 1
ATOM 1300 C CA . PRO A 1 165 ? 1.900 -21.874 5.839 1.00 38.72 165 PRO A CA 1
ATOM 1301 C C . PRO A 1 165 ? 1.423 -21.407 4.443 1.00 38.72 165 PRO A C 1
ATOM 1303 O O . PRO A 1 165 ? 2.124 -20.689 3.729 1.00 38.72 165 PRO A O 1
ATOM 1306 N N . ASN A 1 166 ? 0.210 -21.799 4.050 1.00 35.06 166 ASN A N 1
ATOM 1307 C CA . ASN A 1 166 ? -0.439 -21.529 2.782 1.00 35.06 166 ASN A CA 1
ATOM 1308 C C . ASN A 1 166 ? -1.678 -20.618 2.891 1.00 35.06 166 ASN A C 1
ATOM 1310 O O . ASN A 1 166 ? -2.205 -20.242 1.852 1.00 35.06 166 ASN A O 1
ATOM 1314 N N . TYR A 1 167 ? -2.128 -20.200 4.082 1.00 36.28 167 TYR A N 1
ATOM 1315 C CA . TYR A 1 167 ? -3.381 -19.430 4.217 1.00 36.28 167 TYR A CA 1
ATOM 1316 C C . TYR A 1 167 ? -3.311 -18.038 3.558 1.00 36.28 167 TYR A C 1
ATOM 1318 O O . TYR A 1 167 ? -4.199 -17.642 2.802 1.00 36.28 167 TYR A O 1
ATOM 1326 N N . MET A 1 168 ? -2.185 -17.335 3.721 1.00 33.97 168 MET A N 1
ATOM 1327 C CA . MET A 1 168 ? -1.921 -16.075 3.007 1.00 33.97 168 MET A CA 1
ATOM 1328 C C . MET A 1 168 ? -1.604 -16.296 1.518 1.00 33.97 168 MET A C 1
ATOM 1330 O O . MET A 1 168 ? -1.883 -15.426 0.696 1.00 33.97 168 MET A O 1
ATOM 1334 N N . LYS A 1 169 ? -1.076 -17.472 1.137 1.00 32.03 169 LYS A N 1
ATOM 1335 C CA . LYS A 1 169 ? -0.888 -17.836 -0.278 1.00 32.03 169 LYS A CA 1
ATOM 1336 C C . LYS A 1 169 ? -2.228 -18.075 -0.973 1.00 32.03 169 LYS A C 1
ATOM 1338 O O . LYS A 1 169 ? -2.358 -17.732 -2.142 1.00 32.03 169 LYS A O 1
ATOM 1343 N N . GLU A 1 170 ? -3.229 -18.627 -0.289 1.00 29.27 170 GLU A N 1
ATOM 1344 C CA . GLU A 1 170 ? -4.491 -19.049 -0.908 1.00 29.27 170 GLU A CA 1
ATOM 1345 C C . GLU A 1 170 ? -5.440 -17.881 -1.224 1.00 29.27 170 GLU A C 1
ATOM 1347 O O . GLU A 1 170 ? -6.034 -17.848 -2.307 1.00 29.27 170 GLU A O 1
ATOM 1352 N N . ILE A 1 171 ? -5.506 -16.872 -0.345 1.00 35.19 171 ILE A N 1
ATOM 1353 C CA . ILE A 1 171 ? -6.280 -15.637 -0.581 1.00 35.19 171 ILE A CA 1
ATOM 1354 C C . ILE A 1 171 ? -5.673 -14.828 -1.741 1.00 35.19 171 ILE A C 1
ATOM 1356 O O . ILE A 1 171 ? -6.396 -14.228 -2.541 1.00 35.19 171 ILE A O 1
ATOM 1360 N N . TYR A 1 172 ? -4.346 -14.869 -1.890 1.00 38.97 172 TYR A N 1
ATOM 1361 C CA . TYR A 1 172 ? -3.617 -14.129 -2.918 1.00 38.97 172 TYR A CA 1
ATOM 1362 C C . TYR A 1 172 ? -3.551 -14.869 -4.272 1.00 38.97 172 TYR A C 1
ATOM 1364 O O . TYR A 1 172 ? -3.700 -14.251 -5.330 1.00 38.97 172 TYR A O 1
ATOM 1372 N N . CYS A 1 173 ? -3.426 -16.204 -4.275 1.00 32.97 173 CYS A N 1
ATOM 1373 C CA . CYS A 1 173 ? -3.290 -17.007 -5.499 1.00 32.97 173 CYS A CA 1
ATOM 1374 C C . CYS A 1 173 ? -4.550 -17.039 -6.374 1.00 32.97 173 CYS A C 1
ATOM 1376 O O . CYS A 1 173 ? -4.421 -17.020 -7.597 1.00 32.97 173 CYS A O 1
ATOM 1378 N N . ARG A 1 174 ? -5.773 -17.069 -5.822 1.00 32.00 174 ARG A N 1
ATOM 1379 C CA . ARG A 1 174 ? -6.965 -17.313 -6.668 1.00 32.00 174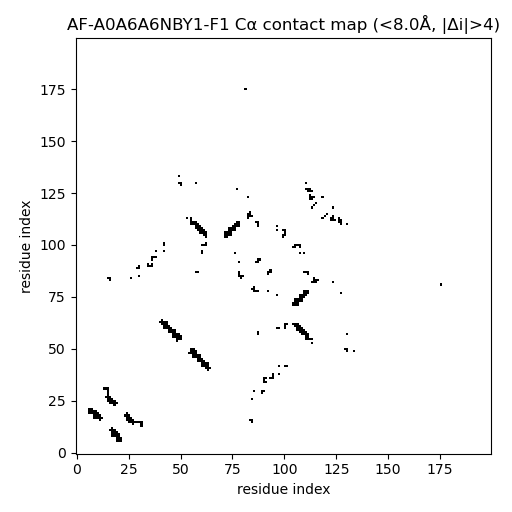 ARG A CA 1
ATOM 1380 C C . ARG A 1 174 ? -7.313 -16.166 -7.628 1.00 32.00 174 ARG A C 1
ATOM 1382 O O . ARG A 1 174 ? -7.913 -16.428 -8.668 1.00 32.00 174 ARG A O 1
ATOM 1389 N N . LYS A 1 175 ? -6.912 -14.919 -7.342 1.00 31.02 175 LYS A N 1
ATOM 1390 C CA . LYS A 1 175 ? -7.124 -13.771 -8.254 1.00 31.02 175 LYS A CA 1
ATOM 1391 C C . LYS A 1 175 ? -5.883 -13.381 -9.064 1.00 31.02 175 LYS A C 1
ATOM 1393 O O . LYS A 1 175 ? -6.029 -12.942 -10.201 1.00 31.02 175 LYS A O 1
ATOM 1398 N N . VAL A 1 176 ? -4.678 -13.574 -8.528 1.00 39.34 176 VAL A N 1
ATOM 1399 C CA . VAL A 1 176 ? -3.420 -13.134 -9.162 1.00 39.34 176 VAL A CA 1
ATOM 1400 C C . VAL A 1 176 ? -2.841 -14.187 -10.118 1.00 39.34 176 VAL A C 1
ATOM 1402 O O . VAL A 1 176 ? -2.319 -13.841 -11.181 1.00 39.34 176 VAL A O 1
ATOM 1405 N N . LEU A 1 177 ? -2.995 -15.480 -9.812 1.00 34.84 177 LEU A N 1
ATOM 1406 C CA . LEU A 1 177 ? -2.385 -16.558 -10.597 1.00 34.84 177 LEU A CA 1
ATOM 1407 C C . LEU A 1 177 ? -3.007 -16.697 -12.001 1.00 34.84 177 LEU A C 1
ATOM 1409 O O . LEU A 1 177 ? -2.329 -17.103 -12.940 1.00 34.84 177 LEU A O 1
ATOM 1413 N N . ARG A 1 178 ? -4.262 -16.264 -12.194 1.00 29.47 178 ARG A N 1
ATOM 1414 C CA . ARG A 1 178 ? -4.924 -16.277 -13.512 1.00 29.47 178 ARG A CA 1
ATOM 1415 C C . ARG A 1 178 ? -4.388 -15.204 -14.470 1.00 29.47 178 ARG A C 1
ATOM 1417 O O . ARG A 1 178 ? -4.442 -15.406 -15.677 1.00 29.47 178 ARG A O 1
ATOM 1424 N N . CYS A 1 179 ? -3.833 -14.104 -13.956 1.00 29.95 179 CYS A N 1
ATOM 1425 C CA . CYS A 1 179 ? -3.176 -13.084 -14.782 1.00 29.95 179 CYS A CA 1
ATOM 1426 C C . CYS A 1 179 ? -1.719 -13.448 -15.106 1.00 29.95 179 CYS A C 1
ATOM 1428 O O . CYS A 1 179 ? -1.253 -13.154 -16.204 1.00 29.95 179 CYS A O 1
ATOM 1430 N N . LEU A 1 180 ? -1.011 -14.121 -14.190 1.00 33.56 180 LEU A N 1
ATOM 1431 C CA . LEU A 1 180 ? 0.395 -14.506 -14.382 1.00 33.56 180 LEU A CA 1
ATOM 1432 C C . LEU A 1 180 ? 0.573 -15.800 -15.198 1.00 33.56 180 LEU A C 1
ATOM 1434 O O . LEU A 1 180 ? 1.496 -15.875 -16.008 1.00 33.56 180 LEU A O 1
ATOM 1438 N N . LEU A 1 181 ? -0.338 -16.778 -15.097 1.00 33.72 181 LEU A N 1
ATOM 1439 C CA . LEU A 1 181 ? -0.265 -18.008 -15.906 1.00 33.72 181 LEU A CA 1
ATOM 1440 C C . LEU A 1 181 ? -0.565 -17.785 -17.400 1.00 33.72 181 LEU A C 1
ATOM 1442 O O . LEU A 1 181 ? -0.176 -18.604 -18.229 1.00 33.72 181 LEU A O 1
ATOM 1446 N N . MET A 1 182 ? -1.180 -16.661 -17.782 1.00 34.50 182 MET A N 1
ATOM 1447 C CA . MET A 1 182 ? -1.520 -16.376 -19.186 1.00 34.50 182 MET A CA 1
ATOM 1448 C C . MET A 1 182 ? -0.361 -15.780 -20.010 1.00 34.50 182 MET A C 1
ATOM 1450 O O . MET A 1 182 ? -0.535 -15.540 -21.203 1.00 34.50 182 MET A O 1
ATOM 1454 N N . LYS A 1 183 ? 0.833 -15.569 -19.427 1.00 37.28 183 LYS A N 1
ATOM 1455 C CA . LYS A 1 183 ? 2.027 -15.102 -20.170 1.00 37.28 183 LYS A CA 1
ATOM 1456 C C . LYS A 1 183 ? 3.282 -15.975 -20.035 1.00 37.28 183 LYS A C 1
ATOM 1458 O O . LYS A 1 183 ? 4.284 -15.658 -20.665 1.00 37.28 183 LYS A O 1
ATOM 1463 N N . GLN A 1 184 ? 3.228 -17.105 -19.326 1.00 35.62 184 GLN A N 1
ATOM 1464 C CA . GLN A 1 184 ? 4.308 -18.110 -19.357 1.00 35.62 184 GLN A CA 1
ATOM 1465 C C . GLN A 1 184 ? 4.060 -19.269 -20.344 1.00 35.62 184 GLN A C 1
ATOM 1467 O O . GLN A 1 184 ? 4.948 -20.085 -20.548 1.00 35.62 184 GLN A O 1
ATOM 1472 N N . ALA A 1 185 ? 2.913 -19.309 -21.035 1.00 35.16 185 ALA A N 1
ATOM 1473 C CA . ALA A 1 185 ? 2.555 -20.391 -21.964 1.00 35.16 185 ALA A CA 1
ATOM 1474 C C . ALA A 1 185 ? 2.768 -20.079 -23.467 1.00 35.16 185 ALA A C 1
ATOM 1476 O O . ALA A 1 185 ? 2.182 -20.742 -24.317 1.00 35.16 185 ALA A O 1
ATOM 1477 N N . LYS A 1 186 ? 3.579 -19.074 -23.837 1.00 36.38 186 LYS A N 1
ATOM 1478 C CA . LYS A 1 186 ? 3.889 -18.764 -25.256 1.00 36.38 186 LYS A CA 1
ATOM 1479 C C . LYS A 1 186 ? 5.385 -18.652 -25.584 1.00 36.38 186 LYS A C 1
ATOM 1481 O O . LYS A 1 186 ? 5.763 -17.922 -26.490 1.00 36.38 186 LYS A O 1
ATOM 1486 N N . CYS A 1 187 ? 6.215 -19.439 -24.906 1.00 32.28 187 CYS A N 1
ATOM 1487 C CA . CYS A 1 187 ? 7.537 -19.831 -25.404 1.00 32.28 187 CYS A CA 1
ATOM 1488 C C . CYS A 1 187 ? 7.701 -21.339 -25.184 1.00 32.28 187 CYS A C 1
ATOM 1490 O O . CYS A 1 187 ? 8.193 -21.772 -24.149 1.00 32.28 187 CYS A O 1
ATOM 1492 N N . GLY A 1 188 ? 7.218 -22.133 -26.137 1.00 30.67 188 GLY A N 1
ATOM 1493 C CA . GLY A 1 188 ? 7.295 -23.592 -26.112 1.00 30.67 188 GLY A CA 1
ATOM 1494 C C . GLY A 1 188 ? 6.272 -24.177 -27.073 1.00 30.67 188 GLY A C 1
ATOM 1495 O O . GLY A 1 188 ? 5.110 -24.331 -26.717 1.00 30.67 188 GLY A O 1
ATOM 1496 N N . GLY A 1 189 ? 6.681 -24.406 -28.320 1.00 30.62 189 GLY A N 1
ATOM 1497 C CA . GLY A 1 189 ? 5.844 -25.067 -29.315 1.00 30.62 189 GLY A CA 1
ATOM 1498 C C . GLY A 1 189 ? 5.723 -26.563 -29.035 1.00 30.62 189 GLY A C 1
ATOM 1499 O O . GLY A 1 189 ? 6.715 -27.216 -28.725 1.00 30.62 189 GLY A O 1
ATOM 1500 N N . SER A 1 190 ? 4.510 -27.094 -29.127 1.00 31.48 190 SER A N 1
ATOM 1501 C CA . S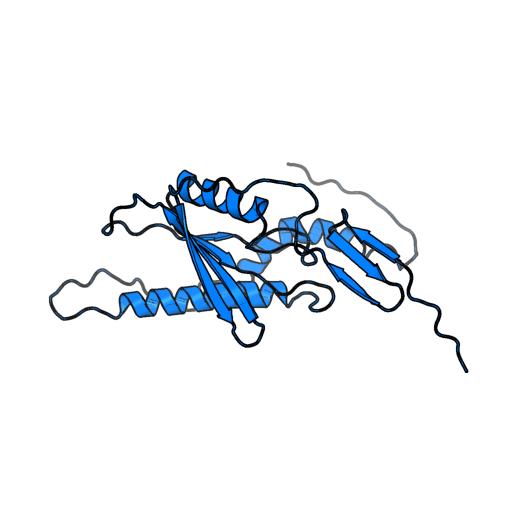ER A 1 190 ? 4.104 -28.224 -29.982 1.00 31.48 190 SER A CA 1
ATOM 1502 C C . SER A 1 190 ? 2.699 -28.681 -29.580 1.00 31.48 190 SER A C 1
ATOM 1504 O O . SER A 1 190 ? 2.257 -28.479 -28.450 1.00 31.48 190 SER A O 1
ATOM 1506 N N . ASP A 1 191 ? 1.988 -29.181 -30.580 1.00 39.72 191 ASP A N 1
ATOM 1507 C CA . ASP A 1 191 ? 0.560 -29.472 -30.645 1.00 39.72 191 ASP A CA 1
ATOM 1508 C C . ASP A 1 191 ? 0.052 -30.465 -29.583 1.00 39.72 191 ASP A C 1
ATOM 1510 O O . ASP A 1 191 ? 0.682 -31.486 -29.337 1.00 39.72 191 ASP A O 1
ATOM 1514 N N . ASP A 1 192 ? -1.091 -30.157 -28.955 1.00 30.39 192 ASP A N 1
ATOM 1515 C CA . ASP A 1 192 ? -2.322 -30.974 -28.988 1.00 30.39 192 ASP A CA 1
ATOM 1516 C C . ASP A 1 192 ? -3.339 -30.526 -27.914 1.00 30.39 192 ASP A C 1
ATOM 1518 O O . ASP A 1 192 ? -3.033 -30.346 -26.735 1.00 30.39 192 ASP A O 1
ATOM 1522 N N . VAL A 1 193 ? -4.595 -30.349 -28.334 1.00 33.75 193 VAL A N 1
ATOM 1523 C CA . VAL A 1 193 ? -5.755 -29.990 -27.494 1.00 33.75 193 VAL A CA 1
ATOM 1524 C C . VAL A 1 193 ? -6.631 -31.237 -27.324 1.00 33.75 193 VAL A C 1
ATOM 1526 O O . VAL A 1 193 ? -6.933 -31.893 -28.318 1.00 33.75 193 VAL A O 1
ATOM 1529 N N . PRO A 1 194 ? -7.135 -31.545 -26.110 1.00 30.06 194 PRO A N 1
ATOM 1530 C CA . PRO A 1 194 ? -8.591 -31.477 -25.948 1.00 30.06 194 PRO A CA 1
ATOM 1531 C C . PRO A 1 194 ? -9.064 -30.971 -24.571 1.00 30.06 194 PRO A C 1
ATOM 1533 O O . PRO A 1 194 ? -8.899 -31.603 -23.532 1.00 30.06 194 PRO A O 1
ATOM 1536 N N . ASN A 1 195 ? -9.739 -29.822 -24.630 1.00 29.83 195 ASN A N 1
ATOM 1537 C CA . ASN A 1 195 ? -11.005 -29.451 -23.985 1.00 29.83 195 ASN A CA 1
ATOM 1538 C C . ASN A 1 195 ? -11.540 -30.348 -22.838 1.00 29.83 195 ASN A C 1
ATOM 1540 O O . ASN A 1 195 ? -11.921 -31.495 -23.072 1.00 29.83 195 ASN A O 1
ATOM 1544 N N . ARG A 1 196 ? -11.754 -29.774 -21.641 1.00 24.44 196 ARG A N 1
ATOM 1545 C CA . ARG A 1 196 ? -12.821 -30.210 -20.717 1.00 24.44 196 ARG A CA 1
ATOM 1546 C C . ARG A 1 196 ? -13.238 -29.087 -19.751 1.00 24.44 196 ARG A C 1
ATOM 1548 O O . ARG A 1 196 ? -12.424 -28.525 -19.028 1.00 24.44 196 ARG A O 1
ATOM 1555 N N . LYS A 1 197 ? -14.533 -28.757 -19.805 1.00 25.22 197 LYS A N 1
ATOM 1556 C CA . LYS A 1 197 ? -15.275 -27.781 -18.986 1.00 25.22 197 LYS A CA 1
ATOM 1557 C C . LYS A 1 197 ? -15.359 -28.214 -17.511 1.00 25.22 197 LYS A C 1
ATOM 1559 O O . LYS A 1 197 ? -15.403 -29.412 -17.251 1.00 25.22 197 LYS A O 1
ATOM 1564 N N . TRP A 1 198 ? -15.528 -27.259 -16.590 1.00 20.25 198 TRP A N 1
ATOM 1565 C CA . TRP A 1 198 ? -16.050 -27.510 -15.236 1.00 20.25 198 TRP A CA 1
ATOM 1566 C C . TRP A 1 198 ? -17.260 -26.600 -14.953 1.00 20.25 198 TRP A C 1
ATOM 1568 O O . TRP A 1 198 ? -17.165 -25.404 -15.246 1.00 20.25 198 TRP A O 1
ATOM 1578 N N . PRO A 1 199 ? -18.395 -27.131 -14.460 1.00 25.19 199 PRO A N 1
ATOM 1579 C CA . PRO A 1 199 ? -19.583 -26.348 -14.137 1.00 25.19 199 PRO A CA 1
ATOM 1580 C C . PRO A 1 199 ? -19.588 -25.837 -12.683 1.00 25.19 199 PRO A C 1
ATOM 1582 O O . PRO A 1 199 ? -18.859 -26.359 -11.844 1.00 25.19 199 PRO A O 1
ATOM 1585 N N . LEU A 1 200 ? -20.429 -24.807 -12.509 1.00 30.67 200 LEU A N 1
ATOM 1586 C CA . LEU A 1 200 ? -20.923 -24.055 -11.337 1.00 30.67 200 LEU A CA 1
ATOM 1587 C C . LEU A 1 200 ? -20.377 -24.398 -9.943 1.00 30.67 200 LEU A C 1
ATOM 1589 O O . LEU A 1 200 ? -20.634 -25.518 -9.455 1.00 30.67 200 LEU A O 1
#

Sequence (200 aa):
MSHSATPYEVDECRGVLRVYSDGSIWRSTEPSFKVPVHDDGSVLWKDIIFDPVNNLHLRLYKPAFSSSSTKLPIFYYIHGGGFCIGSRTWPNCQNYCFKLCLDLQAVIVSPDYRLAPENRLPAAIEDGFLAVKWLQGNILQESVEIPADGAIVDTEEYSESCLPPNYMKEIYCRKVLRCLLMKQAKCGGSDDVPNRKWPL

Nearest PDB structures (foldseek):
  8vcd-assembly1_A  TM=8.752E-01  e=1.171E-11  Arabidopsis thaliana
  8vca-assembly1_A  TM=9.628E-01  e=9.141E-11  Arabidopsis thaliana
  6rs4-assembly1_B  TM=8.534E-01  e=1.174E-09  Catharanthus roseus
  8ea2-assembly1_A  TM=7.792E-01  e=5.227E-10  Pueraria montana var. lobata
  8vce-assembly2_B  TM=8.542E-01  e=1.819E-08  Arabidopsis thaliana

Organism: Hevea brasiliensis (NCBI:txid3981)

Secondary structure (DSSP, 8-state):
----PPP-EEEEETTTEEEETTS-EEE-SS-SS-------SSEEEEEEEEETTTTEEEEEEEETT--TTSPPPEEE----STTTS--TTSHHHHHHHHHHHHHHT-EEEEE--PPTTTT-TTHHHHHHHHHHHHHHHHHHHHHS---S-----------TTSS-TTHHHHHHHHHHHHHHTTSSSSS-------------

InterPro domains:
  IPR013094 Alpha/beta hydrolase fold-3 [PF07859] (76-139)
  IPR029058 Alpha/Beta hydrolase fold [G3DSA:3.40.50.1820] (16-154)
  IPR029058 Alpha/Beta hydrolase fold [SSF53474] (15-140)
  IPR050466 Diverse Carboxylesterases and Gibberellin Receptors [PTHR23024] (13-142)

pLDDT: mean 72.83, std 27.19, range [20.25, 98.0]

Mean predicted aligned error: 13.94 Å

Solvent-accessible surface area (backbone atoms only — not comparable to full-atom values): 12694 Å² total; per-residue (Å²): 133,84,81,76,71,81,73,45,81,72,46,76,49,73,86,28,36,40,34,30,69,78,71,49,74,49,71,52,96,57,70,71,63,96,56,79,69,80,80,86,66,62,54,45,70,51,80,43,76,77,37,76,89,80,68,31,38,30,36,43,35,34,49,57,85,62,59,92,87,58,89,59,54,79,46,82,47,75,74,68,51,88,57,52,45,81,51,52,82,34,37,68,49,42,42,48,49,49,48,48,15,61,75,64,57,17,34,32,39,26,46,41,55,56,40,32,79,91,32,46,86,64,45,34,58,53,38,49,51,49,52,53,53,50,50,53,55,52,56,52,56,69,68,66,77,69,81,94,80,88,79,90,74,85,76,77,80,79,58,95,75,79,68,60,98,48,60,76,51,54,75,51,41,75,71,51,47,69,66,58,59,75,69,70,74,82,80,76,93,78,92,87,84,82,90,82,88,84,84,135